Protein AF-A0A0C2GSU1-F1 (afdb_monomer_lite)

Radius of gyration: 20.57 Å; chains: 1; bounding box: 49×52×55 Å

Sequence (222 aa):
MSLNKLQNWASELDLSINPSKSLTLHLGDTDPADYEVNGVPIRKCTVAKDLGVVTKIRNELNAVTNGNRHIALTDKNYTPYLNWAILEIQRLASILNLNLWRKTEKDCVIGGCNVPSGTAVTAELSLIMSDEKYFENPEKFDPDRYERGGKDLEQRVIPFGLGKRACIGESLAKAEIYLVLGNMISRYDIMGDPESPVNMCTTTPDGMMRRANNYNIILKMR

pLDDT: mean 75.81, std 24.59, range [22.86, 97.56]

Structure (mmCIF, N/CA/C/O backbone):
data_AF-A0A0C2GSU1-F1
#
_entry.id   AF-A0A0C2GSU1-F1
#
loop_
_atom_site.group_PDB
_atom_site.id
_atom_site.type_symbol
_atom_site.label_atom_id
_atom_site.label_alt_id
_atom_site.label_comp_id
_atom_site.label_asym_id
_atom_site.label_entity_id
_atom_site.label_seq_id
_atom_site.pdbx_PDB_ins_code
_atom_site.Cartn_x
_atom_site.Cartn_y
_atom_site.Cartn_z
_atom_site.occupancy
_atom_site.B_iso_or_equiv
_atom_site.auth_seq_id
_atom_site.auth_comp_id
_atom_site.auth_asym_id
_atom_site.auth_atom_id
_atom_site.pdbx_PDB_model_num
ATOM 1 N N . MET A 1 1 ? -14.253 29.186 -26.202 1.00 42.12 1 MET A N 1
ATOM 2 C CA . MET A 1 1 ? -13.748 29.612 -24.875 1.00 42.12 1 MET A CA 1
ATOM 3 C C . MET A 1 1 ? -12.327 30.120 -25.086 1.00 42.12 1 MET A C 1
ATOM 5 O O . MET A 1 1 ? -11.580 29.418 -25.750 1.00 42.12 1 MET A O 1
ATOM 9 N N . SER A 1 2 ? -11.987 31.352 -24.692 1.00 31.20 2 SER A N 1
ATOM 10 C CA . SER A 1 2 ? -10.719 31.989 -25.102 1.00 31.20 2 SER A CA 1
ATOM 11 C C . SER A 1 2 ? -9.496 31.444 -24.352 1.00 31.20 2 SER A C 1
ATOM 13 O O . SER A 1 2 ? -9.5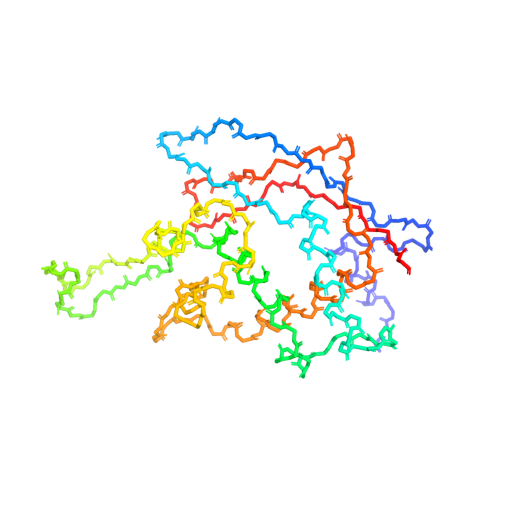89 31.114 -23.170 1.00 31.20 2 SER A O 1
ATOM 15 N N . LEU A 1 3 ? -8.346 31.403 -25.039 1.00 30.03 3 LEU A N 1
ATOM 16 C CA . LEU A 1 3 ? -7.045 30.942 -24.520 1.00 30.03 3 LEU A CA 1
ATOM 17 C C . LEU A 1 3 ? -6.667 31.582 -23.173 1.00 30.03 3 LEU A C 1
ATOM 19 O O . LEU A 1 3 ? -6.197 30.891 -22.272 1.00 30.03 3 LEU A O 1
ATOM 23 N N . ASN A 1 4 ? -6.983 32.865 -22.992 1.00 35.16 4 ASN A N 1
ATOM 24 C CA . ASN A 1 4 ? -6.682 33.619 -21.773 1.00 35.16 4 ASN A CA 1
ATOM 25 C C . ASN A 1 4 ? -7.366 33.039 -20.513 1.00 35.16 4 ASN A C 1
ATOM 27 O O . ASN A 1 4 ? -6.861 33.223 -19.412 1.00 35.16 4 ASN A O 1
ATOM 31 N N . LYS A 1 5 ? -8.488 32.305 -20.642 1.00 35.47 5 LYS A N 1
ATOM 32 C CA . LYS A 1 5 ? -9.114 31.608 -19.498 1.00 35.47 5 LYS A CA 1
ATOM 33 C C . LYS A 1 5 ? -8.400 30.312 -19.101 1.00 35.47 5 LYS A C 1
ATOM 35 O O . LYS A 1 5 ? -8.556 29.892 -17.962 1.00 35.47 5 LYS A O 1
ATOM 40 N N . LEU A 1 6 ? -7.635 29.691 -20.002 1.00 33.69 6 LEU A N 1
ATOM 41 C CA . LEU A 1 6 ? -6.808 28.520 -19.680 1.00 33.69 6 LEU A CA 1
ATOM 42 C C . LEU A 1 6 ? -5.465 28.941 -19.070 1.00 33.69 6 LEU A C 1
ATOM 44 O O . LEU A 1 6 ? -5.015 28.316 -18.117 1.00 33.69 6 LEU A O 1
ATOM 48 N N . GLN A 1 7 ? -4.867 30.034 -19.555 1.00 32.31 7 GLN A N 1
ATOM 49 C CA . GLN A 1 7 ? -3.618 30.566 -18.993 1.00 32.31 7 GLN A CA 1
ATOM 50 C C . GLN A 1 7 ? -3.771 31.001 -17.528 1.00 32.31 7 GLN A C 1
ATOM 52 O O . GLN A 1 7 ? -2.930 30.639 -16.714 1.00 32.31 7 GLN A O 1
ATOM 57 N N . ASN A 1 8 ? -4.873 31.668 -17.165 1.00 32.53 8 ASN A N 1
ATOM 58 C CA . ASN A 1 8 ? -5.128 32.055 -15.770 1.00 32.53 8 ASN A CA 1
ATOM 59 C C . ASN A 1 8 ? -5.376 30.860 -14.827 1.00 32.53 8 ASN A C 1
ATOM 61 O O . ASN A 1 8 ? -5.228 31.007 -13.620 1.00 32.53 8 ASN A O 1
ATOM 65 N N . TRP A 1 9 ? -5.754 29.688 -15.351 1.00 31.34 9 TRP A N 1
ATOM 66 C CA . TRP A 1 9 ? -5.904 28.463 -14.549 1.00 31.34 9 TRP A CA 1
ATOM 67 C C . TRP A 1 9 ? -4.561 27.737 -14.366 1.00 31.34 9 TRP A C 1
ATOM 69 O O . TRP A 1 9 ? -4.321 27.109 -13.341 1.00 31.34 9 TRP A O 1
ATOM 79 N N . ALA A 1 10 ? -3.657 27.871 -15.341 1.00 28.02 10 ALA A N 1
ATOM 80 C CA . ALA A 1 10 ? -2.301 27.328 -15.292 1.00 28.02 10 ALA A CA 1
ATOM 81 C C . ALA A 1 10 ? -1.312 28.180 -14.468 1.00 28.02 10 ALA A C 1
ATOM 83 O O . ALA A 1 10 ? -0.201 27.731 -14.220 1.00 28.02 10 ALA A O 1
ATOM 84 N N . SER A 1 11 ? -1.685 29.391 -14.038 1.00 31.34 11 SER A N 1
ATOM 85 C CA . SER A 1 11 ? -0.871 30.215 -13.128 1.00 31.34 11 SER A CA 1
ATOM 86 C C . SER A 1 11 ? -1.122 29.947 -11.638 1.00 31.34 11 SER A C 1
ATOM 88 O O . SER A 1 11 ? -0.339 30.399 -10.812 1.00 31.34 11 SER A O 1
ATOM 90 N N . GLU A 1 12 ? -2.193 29.228 -11.281 1.00 29.47 12 GLU A N 1
ATOM 91 C CA . GLU A 1 12 ? -2.481 28.810 -9.892 1.00 29.47 12 GLU A CA 1
ATOM 92 C C . GLU A 1 12 ? -1.948 27.398 -9.568 1.00 29.47 12 GLU A C 1
ATOM 94 O O . GLU A 1 12 ? -1.919 26.987 -8.409 1.00 29.47 12 GLU A O 1
ATOM 99 N N . LEU A 1 13 ? -1.483 26.664 -10.584 1.00 30.78 13 LEU A N 1
ATOM 100 C CA . LEU A 1 13 ? -0.775 25.388 -10.473 1.00 30.78 13 LEU A CA 1
ATOM 101 C C . LEU A 1 13 ? 0.577 25.541 -11.167 1.00 30.78 13 LEU A C 1
ATOM 103 O O . LEU A 1 13 ? 0.626 25.576 -12.392 1.00 30.78 13 LEU A O 1
ATOM 107 N N . ASP A 1 14 ? 1.651 25.639 -10.382 1.00 25.05 14 ASP A N 1
ATOM 108 C CA . ASP A 1 14 ? 2.999 26.045 -10.812 1.00 25.05 14 ASP A CA 1
ATOM 109 C C . ASP A 1 14 ? 3.689 24.995 -11.720 1.00 25.05 14 ASP A C 1
ATOM 111 O O . ASP A 1 14 ? 4.592 24.256 -11.328 1.00 25.05 14 ASP A O 1
ATOM 115 N N . LEU A 1 15 ? 3.192 24.874 -12.955 1.00 25.02 15 LEU A N 1
ATOM 116 C CA . LEU A 1 15 ? 3.552 23.862 -13.949 1.00 25.02 15 LEU A CA 1
ATOM 117 C C . LEU A 1 15 ? 4.036 24.525 -15.242 1.00 25.02 15 LEU A C 1
ATOM 119 O O . LEU A 1 15 ? 3.353 24.538 -16.270 1.00 25.02 15 LEU A O 1
ATOM 123 N N . SER A 1 16 ? 5.267 25.042 -15.216 1.00 23.16 16 SER A N 1
ATOM 124 C CA . SER A 1 16 ? 5.947 25.457 -16.447 1.00 23.16 16 SER A CA 1
ATOM 125 C C . SER A 1 16 ? 6.392 24.230 -17.262 1.00 23.16 16 SER A C 1
ATOM 127 O O . SER A 1 16 ? 7.361 23.542 -16.944 1.00 23.16 16 SER A O 1
ATOM 129 N N . ILE A 1 17 ? 5.664 23.931 -18.341 1.00 25.81 17 ILE A N 1
ATOM 130 C CA . ILE A 1 17 ? 6.016 22.849 -19.271 1.00 25.81 17 ILE A CA 1
ATOM 131 C C . ILE A 1 17 ? 7.077 23.371 -20.248 1.00 25.81 17 ILE A C 1
ATOM 133 O O . ILE A 1 17 ? 6.774 24.180 -21.125 1.00 25.81 17 ILE A O 1
ATOM 137 N N . ASN A 1 18 ? 8.320 22.897 -20.120 1.00 25.02 18 ASN A N 1
ATOM 138 C CA . ASN A 1 18 ? 9.420 23.228 -21.032 1.00 25.02 18 ASN A CA 1
ATOM 139 C C . ASN A 1 18 ? 9.868 21.963 -21.806 1.00 25.02 18 ASN A C 1
ATOM 141 O O . ASN A 1 18 ? 10.195 20.973 -21.149 1.00 25.02 18 ASN A O 1
ATOM 145 N N . PRO A 1 19 ? 9.897 21.932 -23.159 1.00 27.38 19 PRO A N 1
ATOM 146 C CA . PRO A 1 19 ? 9.936 20.673 -23.928 1.00 27.38 19 PRO A CA 1
ATOM 147 C C . PRO A 1 19 ? 11.257 19.878 -23.925 1.00 27.38 19 PRO A C 1
ATOM 149 O O . PRO A 1 19 ? 11.403 18.955 -24.724 1.00 27.38 19 PRO A O 1
ATOM 152 N N . SER A 1 20 ? 12.243 20.244 -23.103 1.00 24.69 20 SER A N 1
ATOM 153 C CA . SER A 1 20 ? 13.626 19.750 -23.209 1.00 24.69 20 SER A CA 1
ATOM 154 C C . SER A 1 20 ? 14.302 19.421 -21.872 1.00 24.69 20 SER A C 1
ATOM 156 O O . SER A 1 20 ? 15.528 19.322 -21.812 1.00 24.69 20 SER A O 1
ATOM 158 N N . LYS A 1 21 ? 13.534 19.236 -20.789 1.00 24.36 21 LYS A N 1
ATOM 159 C CA . LYS A 1 21 ? 14.076 18.869 -19.470 1.00 24.36 21 LYS A CA 1
ATOM 160 C C . LYS A 1 21 ? 13.432 17.595 -18.932 1.00 24.36 21 LYS A C 1
ATOM 162 O O . LYS A 1 21 ? 12.215 17.437 -18.983 1.00 24.36 21 LYS A O 1
ATOM 167 N N . SER A 1 22 ? 14.265 16.693 -18.414 1.00 22.91 22 SER A N 1
ATOM 168 C CA . SER A 1 22 ? 13.826 15.537 -17.633 1.00 22.91 22 SER A CA 1
ATOM 169 C C . SER A 1 22 ? 12.964 15.996 -16.460 1.00 22.91 22 SER A C 1
ATOM 171 O O . SER A 1 22 ? 13.290 16.997 -15.819 1.00 22.91 22 SER A O 1
ATOM 173 N N . LEU A 1 23 ? 11.900 15.251 -16.147 1.00 24.58 23 LEU A N 1
ATOM 174 C CA . LEU A 1 23 ? 11.136 15.463 -14.918 1.00 24.58 23 LEU A CA 1
ATOM 175 C C . LEU A 1 23 ? 11.958 14.931 -13.734 1.00 24.58 23 LEU A C 1
ATOM 177 O O . LEU A 1 23 ? 11.787 13.801 -13.278 1.00 24.58 23 LEU A O 1
ATOM 181 N N . THR A 1 24 ? 12.924 15.744 -13.322 1.00 22.86 24 THR A N 1
ATOM 182 C CA . THR A 1 24 ? 13.799 15.528 -12.172 1.00 22.86 24 THR A CA 1
ATOM 183 C C . THR A 1 24 ? 13.029 15.764 -10.884 1.00 22.86 24 THR A C 1
ATOM 185 O O . THR A 1 24 ? 12.356 16.785 -10.763 1.00 22.86 24 THR A O 1
ATOM 188 N N . LEU A 1 25 ? 13.175 14.877 -9.900 1.00 30.33 25 LEU A N 1
ATOM 189 C CA . LEU A 1 25 ? 12.693 15.137 -8.548 1.00 30.33 25 LEU A CA 1
ATOM 190 C C . LEU A 1 25 ? 13.492 14.447 -7.407 1.00 30.33 25 LEU A C 1
ATOM 192 O O . LEU A 1 25 ? 13.427 15.042 -6.353 1.00 30.33 25 LEU A O 1
ATOM 196 N N . HIS A 1 26 ? 14.272 13.343 -7.598 1.00 25.42 26 HIS A N 1
ATOM 197 C CA . HIS A 1 26 ? 15.382 12.751 -6.752 1.00 25.42 26 HIS A CA 1
ATOM 198 C C . HIS A 1 26 ? 15.273 11.468 -5.740 1.00 25.42 26 HIS A C 1
ATOM 200 O O . HIS A 1 26 ? 15.430 11.636 -4.538 1.00 25.42 26 HIS A O 1
ATOM 206 N N . LEU A 1 27 ? 15.108 10.165 -6.122 1.00 27.19 27 LEU A N 1
ATOM 207 C CA . LEU A 1 27 ? 14.799 8.932 -5.241 1.00 27.19 27 LEU A CA 1
ATOM 208 C C . LEU A 1 27 ? 15.970 7.971 -4.711 1.00 27.19 27 LEU A C 1
ATOM 210 O O . LEU A 1 27 ? 16.257 6.978 -5.375 1.00 27.19 27 LEU A O 1
ATOM 214 N N . GLY A 1 28 ? 16.654 8.136 -3.558 1.00 24.50 28 GLY A N 1
ATOM 215 C CA . GLY A 1 28 ? 17.655 7.129 -3.044 1.00 24.50 28 GLY A CA 1
ATOM 216 C C . GLY A 1 28 ? 17.234 6.185 -1.871 1.00 24.50 28 GLY A C 1
ATOM 217 O O . GLY A 1 28 ? 16.050 5.974 -1.649 1.00 24.50 28 GLY A O 1
ATOM 218 N N . ASP A 1 29 ? 18.174 5.625 -1.081 1.00 25.36 29 ASP A N 1
ATOM 219 C CA . ASP A 1 29 ? 17.941 4.517 -0.103 1.00 25.36 29 ASP A CA 1
ATOM 220 C C . ASP A 1 29 ? 18.395 4.771 1.352 1.00 25.36 29 ASP A C 1
ATOM 222 O O . ASP A 1 29 ? 19.233 5.637 1.589 1.00 25.36 29 ASP A O 1
ATOM 226 N N . THR A 1 30 ? 17.953 3.934 2.311 1.00 32.94 30 THR A N 1
ATOM 227 C CA . THR A 1 30 ? 18.445 3.930 3.712 1.00 32.94 30 THR A CA 1
ATOM 228 C C . THR A 1 30 ? 18.611 2.535 4.346 1.00 32.94 30 THR A C 1
ATOM 230 O O . THR A 1 30 ? 17.809 1.634 4.103 1.00 32.94 30 THR A O 1
ATOM 233 N N . ASP A 1 31 ? 19.632 2.411 5.204 1.00 28.16 31 ASP A N 1
ATOM 234 C CA . ASP A 1 31 ? 20.095 1.211 5.934 1.00 28.16 31 ASP A CA 1
ATOM 235 C C . ASP A 1 31 ? 19.109 0.690 7.026 1.00 28.16 31 ASP A C 1
ATOM 237 O O . ASP A 1 31 ? 18.184 1.411 7.428 1.00 28.16 31 ASP A O 1
ATOM 241 N N . PRO A 1 32 ? 19.286 -0.540 7.569 1.00 33.94 32 PRO A N 1
ATOM 242 C CA . PRO A 1 32 ? 18.341 -1.161 8.504 1.00 33.94 32 PRO A CA 1
ATOM 243 C C . PRO A 1 32 ? 18.218 -0.538 9.897 1.00 33.94 32 PRO A C 1
ATOM 245 O O . PRO A 1 32 ? 17.194 -0.786 10.521 1.00 33.94 32 PRO A O 1
ATOM 248 N N . ALA A 1 33 ? 19.178 0.268 10.367 1.00 31.14 33 ALA A N 1
ATOM 249 C CA . ALA A 1 33 ? 19.265 0.694 11.772 1.00 31.14 33 ALA A CA 1
ATOM 250 C C . ALA A 1 33 ? 17.974 1.326 12.344 1.00 31.14 33 ALA A C 1
ATOM 252 O O . ALA A 1 33 ? 17.207 1.985 11.626 1.00 31.14 33 ALA A O 1
ATOM 253 N N . ASP A 1 34 ? 17.761 1.078 13.638 1.00 33.53 34 ASP A N 1
ATOM 254 C CA . ASP A 1 34 ? 16.518 1.312 14.374 1.00 33.53 34 ASP A CA 1
ATOM 255 C C . ASP A 1 34 ? 16.148 2.793 14.505 1.00 33.53 34 ASP A C 1
ATOM 257 O O . ASP A 1 34 ? 17.004 3.669 14.643 1.00 33.53 34 ASP A O 1
ATOM 261 N N . TYR A 1 35 ? 14.845 3.074 14.490 1.00 43.59 35 TYR A N 1
ATOM 262 C CA . TYR A 1 35 ? 14.308 4.421 14.656 1.00 43.59 35 TYR A CA 1
ATOM 263 C C . TYR A 1 35 ? 12.960 4.377 15.385 1.00 43.59 35 TYR A C 1
ATOM 265 O O . TYR A 1 35 ? 11.876 4.262 14.810 1.00 43.59 35 TYR A O 1
ATOM 273 N N . GLU A 1 36 ? 13.055 4.475 16.704 1.00 37.03 36 GLU A N 1
ATOM 274 C CA . GLU A 1 36 ? 11.916 4.719 17.576 1.00 37.03 36 GLU A CA 1
ATOM 275 C C . GLU A 1 36 ? 11.655 6.226 17.666 1.00 37.03 36 GLU A C 1
ATOM 277 O O . GLU A 1 36 ? 12.580 7.022 17.844 1.00 37.03 36 GLU A O 1
ATOM 282 N N . VAL A 1 37 ? 10.386 6.628 17.624 1.00 37.78 37 VAL A N 1
ATOM 283 C CA . VAL A 1 37 ? 9.960 7.931 18.155 1.00 37.78 37 VAL A CA 1
ATOM 284 C C . VAL A 1 37 ? 9.033 7.643 19.322 1.00 37.78 37 VAL A C 1
ATOM 286 O O . VAL A 1 37 ? 8.056 6.916 19.177 1.00 37.78 37 VAL A O 1
ATOM 289 N N . ASN A 1 38 ? 9.369 8.176 20.499 1.00 31.81 38 ASN A N 1
ATOM 290 C CA . ASN A 1 38 ? 8.613 7.980 21.742 1.00 31.81 38 ASN A CA 1
ATOM 291 C C . ASN A 1 38 ? 8.373 6.496 22.120 1.00 31.81 38 ASN A C 1
ATOM 293 O O . ASN A 1 38 ? 7.354 6.173 22.726 1.00 31.81 38 ASN A O 1
ATOM 297 N N . GLY A 1 39 ? 9.295 5.591 21.760 1.00 30.84 39 GLY A N 1
ATOM 298 C CA . GLY A 1 39 ? 9.161 4.145 21.996 1.00 30.84 39 GLY A CA 1
ATOM 299 C C . GLY A 1 39 ? 8.172 3.432 21.063 1.00 30.84 39 GLY A C 1
ATOM 300 O O . GLY A 1 39 ? 7.832 2.274 21.296 1.00 30.84 39 GLY A O 1
ATOM 301 N N . VAL A 1 40 ? 7.692 4.105 20.011 1.00 36.56 40 VAL A N 1
ATOM 302 C CA . VAL A 1 40 ? 6.913 3.485 18.935 1.00 36.56 40 VAL A CA 1
ATOM 303 C C . VAL A 1 40 ? 7.864 3.152 17.779 1.00 36.56 40 VAL A C 1
ATOM 305 O O . VAL A 1 40 ? 8.488 4.074 17.240 1.00 36.56 40 VAL A O 1
ATOM 308 N N . PRO A 1 41 ? 7.976 1.876 17.357 1.00 38.91 41 PRO A N 1
ATOM 309 C CA . PRO A 1 41 ? 8.731 1.521 16.164 1.00 38.91 41 PRO A CA 1
ATOM 310 C C . PRO A 1 41 ? 8.011 2.089 14.939 1.00 38.91 41 PRO A C 1
ATOM 312 O O . PRO A 1 41 ? 6.878 1.711 14.612 1.00 38.91 41 PRO A O 1
ATOM 315 N N . ILE A 1 42 ? 8.653 3.038 14.262 1.00 41.09 42 ILE A N 1
ATOM 316 C CA . ILE A 1 42 ? 8.138 3.551 12.999 1.00 41.09 42 ILE A CA 1
ATOM 317 C C . ILE A 1 42 ? 8.491 2.527 11.916 1.00 41.09 42 ILE A C 1
ATOM 319 O O . ILE A 1 42 ? 9.613 2.041 11.848 1.00 41.09 42 ILE A O 1
ATOM 323 N N . ARG A 1 43 ? 7.536 2.202 11.041 1.00 46.59 43 ARG A N 1
ATOM 324 C CA . ARG A 1 43 ? 7.740 1.169 10.013 1.00 46.59 43 ARG A CA 1
ATOM 325 C C . ARG A 1 43 ? 8.343 1.748 8.746 1.00 46.59 43 ARG A C 1
ATOM 327 O O . ARG A 1 43 ? 7.797 2.718 8.207 1.00 46.59 43 ARG A O 1
ATOM 334 N N . LYS A 1 44 ? 9.391 1.104 8.225 1.00 43.31 44 LYS A N 1
ATOM 335 C CA . LYS A 1 44 ? 9.942 1.418 6.899 1.00 43.31 44 LYS A CA 1
ATOM 336 C C . LYS A 1 44 ? 8.964 0.902 5.845 1.00 43.31 44 LYS A C 1
ATOM 338 O O . LYS A 1 44 ? 8.517 -0.240 5.895 1.00 43.31 44 LYS A O 1
ATOM 343 N N . CYS A 1 45 ? 8.617 1.750 4.886 1.00 40.31 45 CYS A N 1
ATOM 344 C CA . CYS A 1 45 ? 7.956 1.325 3.659 1.00 40.31 45 CYS A CA 1
ATOM 345 C C . CYS A 1 45 ? 9.031 1.328 2.571 1.00 40.31 45 CYS A C 1
ATOM 347 O O . CYS A 1 45 ? 9.556 2.392 2.278 1.00 40.31 45 CYS A O 1
ATOM 349 N N . THR A 1 46 ? 9.391 0.182 1.987 1.00 45.03 46 THR A N 1
ATOM 350 C CA . THR A 1 46 ? 10.493 0.102 1.003 1.00 45.03 46 THR A CA 1
ATOM 351 C C . THR A 1 46 ? 9.980 -0.455 -0.318 1.00 45.03 46 THR A C 1
ATOM 353 O O . THR A 1 46 ? 10.055 -1.648 -0.573 1.00 45.03 46 THR A O 1
ATOM 356 N N . VAL A 1 47 ? 9.425 0.420 -1.158 1.00 41.91 47 VAL A N 1
ATOM 357 C CA . VAL A 1 47 ? 8.734 0.025 -2.402 1.00 41.91 47 VAL A CA 1
ATOM 358 C C . VAL A 1 47 ? 9.613 0.158 -3.649 1.00 41.91 47 VAL A C 1
ATOM 360 O O . VAL A 1 47 ? 9.450 -0.595 -4.604 1.00 41.91 47 VAL A O 1
ATOM 363 N N . ALA A 1 48 ? 10.523 1.136 -3.677 1.00 44.72 48 ALA A N 1
ATOM 364 C CA . ALA A 1 48 ? 11.048 1.662 -4.939 1.00 44.72 48 ALA A CA 1
ATOM 365 C C . ALA A 1 48 ? 12.356 1.027 -5.453 1.00 44.72 48 ALA A C 1
ATOM 367 O O . ALA A 1 48 ? 12.674 1.211 -6.625 1.00 44.72 48 ALA A O 1
ATOM 368 N N . LYS A 1 49 ? 13.116 0.299 -4.619 1.00 54.25 49 LYS A N 1
ATOM 369 C CA . LYS A 1 49 ? 14.484 -0.149 -4.964 1.00 54.25 49 LYS A CA 1
ATOM 370 C C . LYS A 1 49 ? 14.644 -1.651 -5.228 1.00 54.25 49 LYS A C 1
ATOM 372 O O . LYS A 1 49 ? 15.721 -2.086 -5.635 1.00 54.25 49 LYS A O 1
ATOM 377 N N . ASP A 1 50 ? 13.599 -2.461 -5.052 1.00 66.81 50 ASP A N 1
ATOM 378 C CA . ASP A 1 50 ? 13.681 -3.890 -5.376 1.00 66.81 50 ASP A CA 1
ATOM 379 C C . ASP A 1 50 ? 13.611 -4.115 -6.899 1.00 66.81 50 ASP A C 1
ATOM 381 O O . ASP A 1 50 ? 12.546 -4.247 -7.511 1.00 66.81 50 ASP A O 1
ATOM 385 N N . LEU A 1 51 ? 14.795 -4.165 -7.515 1.00 72.62 51 LEU A N 1
ATOM 386 C CA . LEU A 1 51 ? 14.990 -4.477 -8.932 1.00 72.62 51 LEU A CA 1
ATOM 387 C C . LEU A 1 51 ? 14.393 -5.839 -9.323 1.00 72.62 51 LEU A C 1
ATOM 389 O O . LEU A 1 51 ? 13.990 -6.009 -10.475 1.00 72.62 51 LEU A O 1
ATOM 393 N N . GLY A 1 52 ? 14.308 -6.796 -8.394 1.00 82.56 52 GLY A N 1
ATOM 394 C CA . GLY A 1 52 ? 13.677 -8.096 -8.606 1.00 82.56 52 GLY A CA 1
ATOM 395 C C . GLY A 1 52 ? 12.165 -7.964 -8.769 1.00 82.56 52 GLY A C 1
ATOM 396 O O . GLY A 1 52 ? 11.618 -8.434 -9.769 1.00 82.56 52 GLY A O 1
ATOM 397 N N . VAL A 1 53 ? 11.500 -7.251 -7.853 1.00 86.56 53 VAL A N 1
ATOM 398 C CA . VAL A 1 53 ? 10.057 -6.954 -7.941 1.00 86.56 53 VAL A CA 1
ATOM 399 C C . VAL A 1 53 ? 9.741 -6.168 -9.215 1.00 86.56 53 VAL A C 1
ATOM 401 O O . VAL A 1 53 ? 8.859 -6.565 -9.977 1.00 86.56 53 VAL A O 1
ATOM 404 N N . VAL A 1 54 ? 10.489 -5.097 -9.506 1.00 87.31 54 VAL A N 1
ATOM 405 C CA . VAL A 1 54 ? 10.285 -4.285 -10.721 1.00 87.31 54 VAL A CA 1
ATOM 406 C C . VAL A 1 54 ? 10.465 -5.125 -11.991 1.00 87.31 54 VAL A C 1
ATOM 408 O O . VAL A 1 54 ? 9.681 -4.994 -12.932 1.00 87.31 54 VAL A O 1
ATOM 411 N N . THR A 1 55 ? 11.446 -6.032 -12.022 1.00 90.25 55 THR A N 1
ATOM 412 C CA . THR A 1 55 ? 11.664 -6.938 -13.163 1.00 90.25 55 THR A CA 1
ATOM 413 C C . THR A 1 55 ? 10.527 -7.949 -13.319 1.00 90.25 55 THR A C 1
ATOM 415 O O . THR A 1 55 ? 10.034 -8.131 -14.432 1.00 90.25 55 THR A O 1
ATOM 418 N N . LYS A 1 56 ? 10.048 -8.559 -12.224 1.00 93.00 56 LYS A N 1
ATOM 419 C CA . LYS A 1 56 ? 8.880 -9.458 -12.237 1.00 93.00 56 LYS A CA 1
ATOM 420 C C . LYS A 1 56 ? 7.630 -8.750 -12.779 1.00 93.00 56 LYS A C 1
ATOM 422 O O . LYS A 1 56 ? 7.016 -9.257 -13.716 1.00 93.00 56 LYS A O 1
ATOM 427 N N . ILE A 1 57 ? 7.313 -7.549 -12.274 1.00 93.56 57 ILE A N 1
ATOM 428 C CA . ILE A 1 57 ? 6.188 -6.727 -12.762 1.00 93.56 57 ILE A CA 1
ATOM 429 C C . ILE A 1 57 ? 6.342 -6.426 -14.261 1.00 93.56 57 ILE A C 1
ATOM 431 O O . ILE A 1 57 ? 5.389 -6.562 -15.021 1.00 93.56 57 ILE A O 1
ATOM 435 N N . ARG A 1 58 ? 7.537 -6.040 -14.723 1.00 92.94 58 ARG A N 1
ATOM 436 C CA . ARG A 1 58 ? 7.775 -5.736 -16.145 1.00 9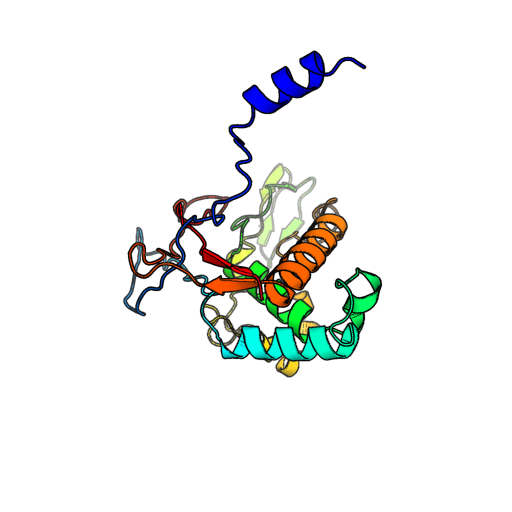2.94 58 ARG A CA 1
ATOM 437 C C . ARG A 1 58 ? 7.604 -6.947 -17.051 1.00 92.94 58 ARG A C 1
ATOM 439 O O . ARG A 1 58 ? 7.023 -6.807 -18.122 1.00 92.94 58 ARG A O 1
ATOM 446 N N . ASN A 1 59 ? 8.076 -8.118 -16.633 1.00 95.12 59 ASN A N 1
ATOM 447 C CA . ASN A 1 59 ? 7.905 -9.355 -17.395 1.00 95.12 59 ASN A CA 1
ATOM 448 C C . ASN A 1 59 ? 6.419 -9.719 -17.530 1.00 95.12 59 ASN A C 1
ATOM 450 O O . ASN A 1 59 ? 5.966 -10.036 -18.628 1.00 95.12 59 ASN A O 1
ATOM 454 N N . GLU A 1 60 ? 5.654 -9.591 -16.443 1.00 96.31 60 GLU A N 1
ATOM 455 C CA . GLU A 1 60 ? 4.199 -9.773 -16.436 1.00 96.31 60 GLU A CA 1
ATOM 456 C C . GLU A 1 60 ? 3.486 -8.770 -17.366 1.00 96.31 60 GLU A C 1
ATOM 458 O O . GLU A 1 60 ? 2.721 -9.164 -18.248 1.00 96.31 60 GLU A O 1
ATOM 463 N N . LEU A 1 61 ? 3.791 -7.474 -17.245 1.00 95.31 61 LEU A N 1
ATOM 464 C CA . LEU A 1 61 ? 3.198 -6.426 -18.083 1.00 95.31 61 LEU A CA 1
ATOM 465 C C . LEU A 1 61 ? 3.529 -6.605 -19.571 1.00 95.31 61 LEU A C 1
ATOM 467 O O . LEU A 1 61 ? 2.649 -6.447 -20.419 1.00 95.31 61 LEU A O 1
ATOM 471 N N . ASN A 1 62 ? 4.771 -6.965 -19.904 1.00 95.06 62 ASN A N 1
ATOM 472 C CA . ASN A 1 62 ? 5.186 -7.240 -21.279 1.00 95.06 62 ASN A CA 1
ATOM 473 C C . ASN A 1 62 ? 4.454 -8.455 -21.867 1.00 95.06 62 ASN A C 1
ATOM 475 O O . ASN A 1 62 ? 4.077 -8.414 -23.036 1.00 95.06 62 ASN A O 1
ATOM 479 N N . ALA A 1 63 ? 4.205 -9.500 -21.069 1.00 95.56 63 ALA A N 1
ATOM 480 C CA . ALA A 1 63 ? 3.469 -10.688 -21.505 1.00 95.56 63 ALA A CA 1
ATOM 481 C C . ALA A 1 63 ? 1.987 -10.401 -21.818 1.00 95.56 63 ALA A C 1
ATOM 483 O O . ALA A 1 63 ? 1.440 -10.987 -22.746 1.00 95.56 63 ALA A O 1
ATOM 484 N N . VAL A 1 64 ? 1.339 -9.486 -21.084 1.00 96.19 64 VAL A N 1
ATOM 485 C CA . VAL A 1 64 ? -0.089 -9.142 -21.278 1.00 96.19 64 VAL A CA 1
ATOM 486 C C . VAL A 1 64 ? -0.307 -8.048 -22.339 1.00 96.19 64 VAL A C 1
ATOM 488 O O . VAL A 1 64 ? -1.355 -7.986 -22.992 1.00 96.19 64 VAL A O 1
ATOM 491 N N . THR A 1 65 ? 0.677 -7.169 -22.540 1.00 93.88 65 THR A N 1
ATOM 492 C CA . THR A 1 65 ? 0.610 -6.066 -23.523 1.00 93.88 65 THR A CA 1
ATOM 493 C C . THR A 1 65 ? 1.300 -6.373 -24.854 1.00 93.88 65 THR A C 1
ATOM 495 O O . THR A 1 65 ? 1.212 -5.573 -25.788 1.00 93.88 65 THR A O 1
ATOM 498 N N . ASN A 1 66 ? 2.020 -7.494 -24.946 1.00 89.50 66 ASN A N 1
ATOM 499 C CA . ASN A 1 66 ? 2.979 -7.807 -26.011 1.00 89.50 66 ASN A CA 1
ATOM 500 C C . ASN A 1 66 ? 4.023 -6.686 -26.234 1.00 89.50 66 ASN A C 1
ATOM 502 O O . ASN A 1 66 ? 4.536 -6.536 -27.340 1.00 89.50 66 ASN A O 1
ATOM 506 N N . GLY A 1 67 ? 4.279 -5.845 -25.221 1.00 85.12 67 GLY A N 1
ATOM 507 C CA . GLY A 1 67 ? 5.157 -4.668 -25.294 1.00 85.12 67 GLY A CA 1
ATOM 508 C C . GLY A 1 67 ? 4.641 -3.498 -26.149 1.00 85.12 67 GLY A C 1
ATOM 509 O O . GLY A 1 67 ? 5.283 -2.453 -26.193 1.00 85.12 67 GLY A O 1
ATOM 510 N N . ASN A 1 68 ? 3.485 -3.637 -26.807 1.00 88.25 68 ASN A N 1
ATOM 511 C CA . ASN A 1 68 ? 3.038 -2.732 -27.877 1.00 88.25 68 ASN A CA 1
ATOM 512 C C . ASN A 1 68 ? 1.890 -1.788 -27.476 1.00 88.25 68 ASN A C 1
ATOM 514 O O . ASN A 1 68 ? 1.405 -1.018 -28.306 1.00 88.25 68 ASN A O 1
ATOM 518 N N . ARG A 1 69 ? 1.415 -1.846 -26.226 1.00 93.56 69 ARG A N 1
ATOM 519 C CA . ARG A 1 69 ? 0.308 -1.014 -25.725 1.00 93.56 69 ARG A CA 1
ATOM 520 C C . ARG A 1 69 ? 0.435 -0.714 -24.234 1.00 93.56 69 ARG A C 1
ATOM 522 O O . ARG A 1 69 ? 1.152 -1.390 -23.507 1.00 93.56 69 ARG A O 1
ATOM 529 N N . HIS A 1 70 ? -0.330 0.270 -23.777 1.00 93.06 70 HIS A N 1
ATOM 530 C CA . HIS A 1 70 ? -0.519 0.559 -22.357 1.00 93.06 70 HIS A CA 1
ATOM 531 C C . HIS A 1 70 ? -1.375 -0.509 -21.659 1.00 93.06 70 HIS A C 1
ATOM 533 O O . HIS A 1 70 ? -2.209 -1.167 -22.296 1.00 93.06 70 HIS A O 1
ATOM 539 N N . ILE A 1 71 ? -1.167 -0.663 -20.348 1.00 95.62 71 ILE A N 1
ATOM 540 C CA . ILE A 1 71 ? -1.981 -1.548 -19.508 1.00 95.62 71 ILE A CA 1
ATOM 541 C C . ILE A 1 71 ? -3.341 -0.887 -19.242 1.00 95.62 71 ILE A C 1
ATOM 543 O O . ILE A 1 71 ? -3.419 0.318 -18.979 1.00 95.62 71 ILE A O 1
ATOM 547 N N . ALA A 1 72 ? -4.406 -1.678 -19.332 1.00 95.88 72 ALA A N 1
ATOM 548 C CA . ALA A 1 72 ? -5.798 -1.281 -19.157 1.00 95.88 72 ALA A CA 1
ATOM 549 C C . ALA A 1 72 ? -6.443 -2.051 -17.992 1.00 95.88 72 ALA A C 1
ATOM 551 O O . ALA A 1 72 ? -5.962 -3.100 -17.575 1.00 95.88 72 ALA A O 1
ATOM 552 N N . LEU A 1 73 ? -7.577 -1.573 -17.469 1.00 96.56 73 LEU A N 1
ATOM 553 C CA . LEU A 1 73 ? -8.250 -2.221 -16.326 1.00 96.56 73 LEU A CA 1
ATOM 554 C C . LEU A 1 73 ? -8.722 -3.655 -16.618 1.00 96.56 73 LEU A C 1
ATOM 556 O O . LEU A 1 73 ? -8.843 -4.456 -15.694 1.00 96.56 73 LEU A O 1
ATOM 560 N N . THR A 1 74 ? -8.956 -3.988 -17.888 1.00 96.88 74 THR A N 1
ATOM 561 C CA . THR A 1 74 ? -9.282 -5.347 -18.352 1.00 96.88 74 THR A CA 1
ATOM 562 C C . THR A 1 74 ? -8.142 -6.339 -18.140 1.00 96.88 74 THR A C 1
ATOM 564 O O . THR A 1 74 ? -8.390 -7.532 -17.997 1.00 96.88 74 THR A O 1
ATOM 567 N N . ASP A 1 75 ? -6.901 -5.853 -18.085 1.00 97.12 75 ASP A N 1
ATOM 568 C CA . ASP A 1 75 ? -5.706 -6.682 -17.938 1.00 97.12 75 ASP A CA 1
ATOM 569 C C . ASP A 1 75 ? -5.486 -7.146 -16.492 1.00 97.12 75 ASP A C 1
ATOM 571 O O . ASP A 1 75 ? -4.730 -8.083 -16.247 1.00 97.12 75 ASP A O 1
ATOM 575 N N . LYS A 1 76 ? -6.186 -6.533 -15.529 1.00 95.50 76 LYS A N 1
ATOM 576 C CA . LYS A 1 76 ? -5.974 -6.715 -14.088 1.00 95.50 76 LYS A CA 1
ATOM 577 C C . LYS A 1 76 ? -5.999 -8.171 -13.628 1.00 95.50 76 LYS A C 1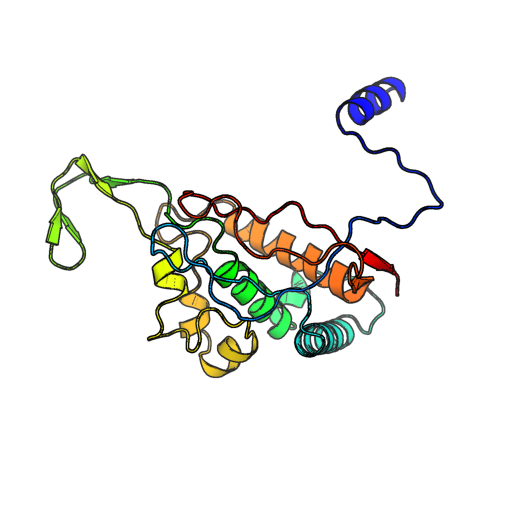
ATOM 579 O O . LYS A 1 76 ? -5.222 -8.534 -12.750 1.00 95.50 76 LYS A O 1
ATOM 584 N N . ASN A 1 77 ? -6.855 -9.009 -14.210 1.00 95.31 77 ASN A N 1
ATOM 585 C CA . ASN A 1 77 ? -6.949 -10.428 -13.847 1.00 95.31 77 ASN A CA 1
ATOM 586 C C . ASN A 1 77 ? -5.771 -11.271 -14.370 1.00 95.31 77 ASN A C 1
ATOM 588 O O . ASN A 1 77 ? -5.551 -12.372 -13.875 1.00 95.31 77 ASN A O 1
ATOM 592 N N . TYR A 1 78 ? -5.019 -10.755 -15.344 1.00 96.81 78 TYR A N 1
ATOM 593 C CA . TYR A 1 78 ? -3.852 -11.395 -15.956 1.00 96.81 78 TYR A CA 1
ATOM 594 C C . TYR A 1 78 ? -2.523 -10.857 -15.406 1.00 96.81 78 TYR A C 1
ATOM 596 O O . TYR A 1 78 ? -1.467 -11.337 -15.805 1.00 96.81 78 TYR A O 1
ATOM 604 N N . THR A 1 79 ? -2.570 -9.888 -14.483 1.00 97.00 79 THR A N 1
ATOM 605 C CA . THR A 1 79 ? -1.392 -9.308 -13.820 1.00 97.00 79 THR A CA 1
ATOM 606 C C . THR A 1 79 ? -1.432 -9.511 -12.289 1.00 97.00 79 THR A C 1
ATOM 608 O O . THR A 1 79 ? -1.542 -8.528 -11.540 1.00 97.00 79 THR A O 1
ATOM 611 N N . PRO A 1 80 ? -1.477 -10.760 -11.777 1.00 96.62 80 PRO A N 1
ATOM 612 C CA . PRO A 1 80 ? -1.546 -11.030 -10.338 1.00 96.62 80 PRO A CA 1
ATOM 613 C C . PRO A 1 80 ? -0.388 -10.400 -9.554 1.00 96.62 80 PRO A C 1
ATOM 615 O O . PRO A 1 80 ? -0.628 -9.849 -8.480 1.00 96.62 80 PRO A O 1
ATOM 618 N N . TYR A 1 81 ? 0.830 -10.391 -10.096 1.00 96.81 81 TYR A N 1
ATOM 619 C CA . TYR A 1 81 ? 2.009 -9.889 -9.402 1.00 96.81 81 TYR A CA 1
ATOM 620 C C . TYR A 1 81 ? 1.971 -8.370 -9.201 1.00 96.81 81 TYR A C 1
ATOM 622 O O . TYR A 1 81 ? 2.240 -7.889 -8.100 1.00 96.81 81 TYR A O 1
ATOM 630 N N . LEU A 1 82 ? 1.539 -7.601 -10.208 1.00 95.56 82 LEU A N 1
ATOM 631 C CA . LEU A 1 82 ? 1.271 -6.169 -10.045 1.00 95.56 82 LEU A CA 1
ATOM 632 C C . LEU A 1 82 ? 0.177 -5.913 -8.994 1.00 95.56 82 LEU A C 1
ATOM 634 O O . LEU A 1 82 ? 0.306 -4.984 -8.198 1.00 95.56 82 LEU A O 1
ATOM 638 N N . ASN A 1 83 ? -0.882 -6.730 -8.942 1.00 96.88 83 ASN A N 1
ATOM 639 C CA . ASN A 1 83 ? -1.912 -6.583 -7.905 1.00 96.88 83 ASN A CA 1
ATOM 640 C C . ASN A 1 83 ? -1.349 -6.828 -6.498 1.00 96.88 83 ASN A C 1
ATOM 642 O O . ASN A 1 83 ? -1.648 -6.059 -5.585 1.00 96.88 83 ASN A O 1
ATOM 646 N N . TRP A 1 84 ? -0.531 -7.867 -6.321 1.00 96.88 84 TRP A N 1
ATOM 647 C CA . TRP A 1 84 ? 0.114 -8.182 -5.045 1.00 96.88 84 TRP A CA 1
ATOM 648 C C . TRP A 1 84 ? 1.126 -7.117 -4.626 1.00 96.88 84 TRP A C 1
ATOM 650 O O . TRP A 1 84 ? 1.139 -6.715 -3.465 1.00 96.88 84 TRP A O 1
ATOM 660 N N . ALA A 1 85 ? 1.901 -6.577 -5.570 1.00 93.94 85 ALA A N 1
ATOM 661 C CA . ALA A 1 85 ? 2.779 -5.443 -5.310 1.00 93.94 85 ALA A CA 1
ATOM 662 C C . ALA A 1 85 ? 1.977 -4.211 -4.858 1.00 93.94 85 ALA A C 1
ATOM 664 O O . ALA A 1 85 ? 2.324 -3.596 -3.856 1.00 93.94 85 ALA A O 1
ATOM 665 N N . ILE A 1 86 ? 0.861 -3.887 -5.521 1.00 93.56 86 ILE A N 1
ATOM 666 C CA . ILE A 1 86 ? -0.028 -2.783 -5.117 1.00 93.56 86 ILE A CA 1
ATOM 667 C C . ILE A 1 86 ? -0.627 -3.008 -3.722 1.00 93.56 86 ILE A C 1
ATOM 669 O O . ILE A 1 86 ? -0.687 -2.064 -2.932 1.00 93.56 86 ILE A O 1
ATOM 673 N N . LEU A 1 87 ? -1.051 -4.233 -3.396 1.00 94.31 87 LEU A N 1
ATOM 674 C CA . LEU A 1 87 ? -1.537 -4.568 -2.055 1.00 94.31 87 LEU A CA 1
ATOM 675 C C . LEU A 1 87 ? -0.439 -4.386 -1.002 1.00 94.31 87 LEU A C 1
ATOM 677 O O . LEU A 1 87 ? -0.691 -3.758 0.023 1.00 94.31 87 LEU A O 1
ATOM 681 N N . GLU A 1 88 ? 0.785 -4.842 -1.271 1.00 92.75 88 GLU A N 1
ATOM 682 C CA . GLU A 1 88 ? 1.914 -4.681 -0.351 1.00 92.75 88 GLU A CA 1
ATOM 683 C C . GLU A 1 88 ? 2.313 -3.208 -0.163 1.00 92.75 88 GLU A C 1
ATOM 685 O O . GLU A 1 88 ? 2.571 -2.779 0.963 1.00 92.75 88 GLU A O 1
ATOM 690 N N . ILE A 1 89 ? 2.274 -2.406 -1.237 1.00 89.00 89 ILE A N 1
ATOM 691 C CA . ILE A 1 89 ? 2.442 -0.946 -1.176 1.00 89.00 89 ILE A CA 1
ATOM 692 C C . ILE A 1 89 ? 1.402 -0.344 -0.231 1.00 89.00 89 ILE A C 1
ATOM 694 O O . ILE A 1 89 ? 1.756 0.416 0.667 1.00 89.00 89 ILE A O 1
ATOM 698 N N . GLN A 1 90 ? 0.122 -0.685 -0.403 1.00 90.31 90 GLN A N 1
ATOM 699 C CA . GLN A 1 90 ? -0.954 -0.156 0.438 1.00 90.31 90 GLN A CA 1
ATOM 700 C C . GLN A 1 90 ? -0.826 -0.611 1.901 1.00 90.31 90 GLN A C 1
ATOM 702 O O . GLN A 1 90 ? -1.068 0.189 2.808 1.00 90.31 90 GLN A O 1
ATOM 707 N N . ARG A 1 91 ? -0.401 -1.862 2.126 1.00 91.19 91 ARG A N 1
ATOM 708 C CA . ARG A 1 91 ? -0.180 -2.459 3.448 1.00 91.19 91 ARG A CA 1
ATOM 709 C C . ARG A 1 91 ? 0.930 -1.743 4.223 1.00 91.19 91 ARG A C 1
ATOM 711 O O . ARG A 1 91 ? 0.708 -1.356 5.368 1.00 91.19 91 ARG A O 1
ATOM 718 N N . LEU A 1 92 ? 2.096 -1.530 3.605 1.00 83.94 92 LEU A N 1
ATOM 719 C CA . LEU A 1 92 ? 3.231 -0.850 4.244 1.00 83.94 92 LEU A CA 1
ATOM 720 C C . LEU A 1 92 ? 3.042 0.665 4.348 1.00 83.94 92 LEU A C 1
ATOM 722 O O . LEU A 1 92 ? 3.364 1.254 5.382 1.00 83.94 92 LEU A O 1
ATOM 726 N N . ALA A 1 93 ? 2.503 1.303 3.303 1.00 81.50 93 ALA A N 1
ATOM 727 C CA . ALA A 1 93 ? 2.239 2.738 3.322 1.00 81.50 93 ALA A CA 1
ATOM 728 C C . ALA A 1 93 ? 1.231 3.106 4.418 1.00 81.50 93 ALA A C 1
ATOM 730 O O . ALA A 1 93 ? 1.368 4.176 5.006 1.00 81.50 93 ALA A O 1
ATOM 731 N N . SER A 1 94 ? 0.250 2.227 4.692 1.00 79.81 94 SER A N 1
ATOM 732 C CA . SER A 1 94 ? -0.728 2.340 5.784 1.00 79.81 94 SER A CA 1
ATOM 733 C C . SER A 1 94 ? -1.233 3.779 5.958 1.00 79.81 94 SER A C 1
ATOM 735 O O . SER A 1 94 ? -1.158 4.350 7.047 1.00 79.81 94 SER A O 1
ATOM 737 N N . ILE A 1 95 ? -1.680 4.384 4.846 1.00 79.88 95 ILE A N 1
ATOM 738 C CA . ILE A 1 95 ? -1.910 5.837 4.725 1.00 79.88 95 ILE A CA 1
ATOM 739 C C . ILE A 1 95 ? -2.824 6.348 5.838 1.00 79.88 95 ILE A C 1
ATOM 741 O O . ILE A 1 95 ? -2.577 7.425 6.366 1.00 79.88 95 ILE A O 1
ATOM 745 N N . LEU A 1 96 ? -3.831 5.562 6.224 1.00 81.56 96 LEU A N 1
ATOM 746 C CA . LEU A 1 96 ? -4.569 5.720 7.473 1.00 81.56 96 LEU A CA 1
ATOM 747 C C . LEU A 1 96 ? -4.050 4.688 8.483 1.00 81.56 96 LEU A C 1
ATOM 749 O O . LEU A 1 96 ? -4.180 3.487 8.247 1.00 81.56 96 LEU A O 1
ATOM 753 N N . ASN A 1 97 ? -3.485 5.160 9.599 1.00 76.31 97 ASN A N 1
ATOM 754 C CA . ASN A 1 97 ? -3.197 4.321 10.768 1.00 76.31 97 ASN A CA 1
ATOM 755 C C . ASN A 1 97 ? -4.530 3.935 11.424 1.00 76.31 97 ASN A C 1
ATOM 757 O O . ASN A 1 97 ? -5.026 2.815 11.298 1.00 76.31 97 ASN A O 1
ATOM 761 N N . LEU A 1 98 ? -5.180 4.940 12.008 1.00 82.00 98 LEU A N 1
ATOM 762 C CA . LEU A 1 98 ? -6.526 4.851 12.548 1.00 82.00 98 LEU A CA 1
ATOM 763 C C . LEU A 1 98 ? -7.557 5.031 11.435 1.00 82.00 98 LEU A C 1
ATOM 765 O O . LEU A 1 98 ? -7.477 5.953 10.620 1.00 82.00 98 LEU A O 1
ATOM 769 N N . ASN A 1 99 ? -8.594 4.197 11.454 1.00 84.06 99 ASN A N 1
ATOM 770 C CA . ASN A 1 99 ? -9.793 4.431 10.661 1.00 84.06 99 ASN A CA 1
ATOM 771 C C . ASN A 1 99 ? -10.544 5.682 11.173 1.00 84.06 99 ASN A C 1
ATOM 773 O O . ASN A 1 99 ? -10.318 6.187 12.276 1.00 84.06 99 ASN A O 1
ATOM 777 N N . LEU A 1 100 ? -11.485 6.182 10.375 1.00 87.75 100 LEU A N 1
ATOM 778 C CA . LEU A 1 100 ? -12.378 7.267 10.769 1.00 87.75 100 LEU A CA 1
ATOM 779 C C . LEU A 1 100 ? -13.219 6.857 11.983 1.00 87.75 100 LEU A C 1
ATOM 781 O O . LEU A 1 100 ? -13.966 5.876 11.922 1.00 87.75 100 LEU A O 1
ATOM 785 N N . TRP A 1 101 ? -13.143 7.663 13.045 1.00 89.94 101 TRP A N 1
ATOM 786 C CA . TRP A 1 101 ? -13.927 7.500 14.267 1.00 89.94 101 TRP A CA 1
ATOM 787 C C . TRP A 1 101 ? -15.420 7.296 13.981 1.00 89.94 101 TRP A C 1
ATOM 789 O O . TRP A 1 101 ? -16.026 7.939 13.115 1.00 89.94 101 TRP A O 1
ATOM 799 N N . ARG A 1 102 ? -16.017 6.377 14.738 1.00 90.81 102 ARG A N 1
ATOM 800 C CA . ARG A 1 102 ? -17.442 6.040 14.740 1.00 90.81 102 ARG A CA 1
ATOM 801 C C . A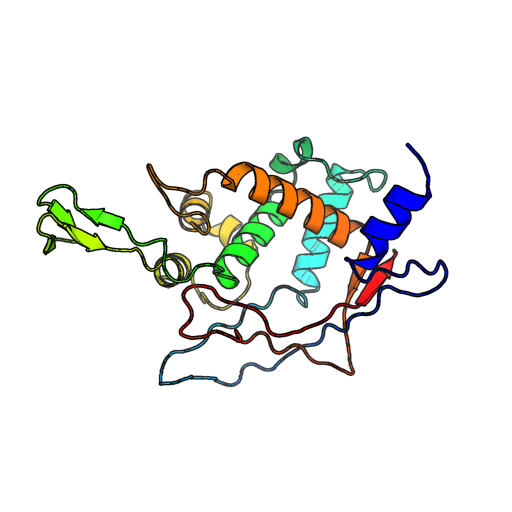RG A 1 102 ? -17.991 6.219 16.153 1.00 90.81 102 ARG A C 1
ATOM 803 O O . ARG A 1 102 ? -17.234 6.240 17.116 1.00 90.81 102 ARG A O 1
ATOM 810 N N . LYS A 1 103 ? -19.310 6.332 16.274 1.00 94.44 103 LYS A N 1
ATOM 811 C CA . LYS A 1 103 ? -20.025 6.385 17.554 1.00 94.44 103 LYS A CA 1
ATOM 812 C C . LYS A 1 103 ? -20.974 5.191 17.622 1.00 94.44 103 LYS A C 1
ATOM 814 O O . LYS A 1 103 ? -21.631 4.900 16.623 1.00 94.44 103 LYS A O 1
ATOM 819 N N . THR A 1 104 ? -21.029 4.489 18.749 1.00 95.31 104 THR A N 1
ATOM 820 C CA . THR A 1 104 ? -22.009 3.413 18.960 1.00 95.31 104 THR A CA 1
ATOM 821 C C . THR A 1 104 ? -23.422 4.000 19.061 1.00 95.31 104 THR A C 1
ATOM 823 O O . THR A 1 104 ? -23.640 5.008 19.730 1.00 95.31 104 THR A O 1
ATOM 826 N N . GLU A 1 105 ? -24.395 3.396 18.374 1.00 95.56 105 GLU A N 1
ATOM 827 C CA . GLU A 1 105 ? -25.810 3.829 18.406 1.00 95.56 105 GLU A CA 1
ATOM 828 C C . GLU A 1 105 ? -26.593 3.189 19.565 1.00 95.56 105 GLU A C 1
ATOM 830 O O . GLU A 1 105 ? -27.610 3.713 20.015 1.00 95.56 105 GLU A O 1
ATOM 835 N N . LYS A 1 106 ? -26.115 2.040 20.048 1.00 96.75 106 LYS A N 1
ATOM 836 C CA . LYS A 1 106 ? -26.667 1.261 21.157 1.00 96.75 106 LYS A CA 1
ATOM 837 C C . LYS A 1 106 ? -25.546 0.500 21.855 1.00 96.75 106 LYS A C 1
ATOM 839 O O . LYS A 1 106 ? -24.491 0.294 21.249 1.00 96.75 106 LYS A O 1
ATOM 844 N N . ASP A 1 107 ? -25.815 0.042 23.071 1.00 97.44 107 ASP A N 1
ATOM 845 C CA . ASP A 1 107 ? -24.933 -0.849 23.820 1.00 97.44 107 ASP A CA 1
ATOM 846 C C . ASP A 1 107 ? -24.600 -2.095 22.984 1.00 97.44 107 ASP A C 1
ATOM 848 O O . ASP A 1 107 ? -25.471 -2.696 22.340 1.00 97.44 107 ASP A O 1
ATOM 852 N N . CYS A 1 108 ? -23.324 -2.466 22.953 1.00 96.25 108 CYS A N 1
ATOM 853 C CA . CYS A 1 108 ? -22.826 -3.593 22.174 1.00 96.25 108 CYS A CA 1
ATOM 854 C C . CYS A 1 108 ? -21.625 -4.265 22.851 1.00 96.25 108 CYS A C 1
ATOM 856 O O . CYS A 1 108 ? -21.128 -3.803 23.875 1.00 96.25 108 CYS A O 1
ATOM 858 N N . VAL A 1 109 ? -21.158 -5.375 22.275 1.00 96.38 109 VAL A N 1
ATOM 859 C CA . VAL A 1 109 ? -19.955 -6.081 22.731 1.00 96.38 109 VAL A CA 1
ATOM 860 C C . VAL A 1 109 ? -18.915 -6.045 21.617 1.00 96.38 109 VAL A C 1
ATOM 862 O O . VAL A 1 109 ? -19.206 -6.446 20.490 1.00 96.38 109 VAL A O 1
ATOM 865 N N . ILE A 1 110 ? -17.705 -5.575 21.924 1.00 91.75 110 ILE A N 1
ATOM 866 C CA . ILE A 1 110 ? -16.572 -5.510 20.991 1.00 91.75 110 ILE A CA 1
ATOM 867 C C . ILE A 1 110 ? -15.388 -6.228 21.638 1.00 91.75 110 ILE A C 1
ATOM 869 O O . ILE A 1 110 ? -14.963 -5.859 22.728 1.00 91.75 110 ILE A O 1
ATOM 873 N N . GLY A 1 111 ? -14.871 -7.283 20.999 1.00 87.50 111 GLY A N 1
ATOM 874 C CA . GLY A 1 111 ? -13.732 -8.053 21.527 1.00 87.50 111 GLY A CA 1
ATOM 875 C C . GLY A 1 111 ? -13.982 -8.730 22.885 1.00 87.50 111 GLY A C 1
ATOM 876 O O . GLY A 1 111 ? -13.031 -9.014 23.600 1.00 87.50 111 GLY A O 1
ATOM 877 N N . GLY A 1 112 ? -15.247 -8.955 23.261 1.00 93.31 112 GLY A N 1
ATOM 878 C CA . GLY A 1 112 ? -15.644 -9.443 24.590 1.00 93.31 112 GLY A CA 1
ATOM 879 C C . GLY A 1 112 ? -15.909 -8.342 25.627 1.00 93.31 112 GLY A C 1
ATOM 880 O O . GLY A 1 112 ? -16.462 -8.632 26.683 1.00 93.31 112 GLY A O 1
ATOM 881 N N . CYS A 1 113 ? -15.594 -7.080 25.324 1.00 94.81 113 CYS A N 1
ATOM 882 C CA . CYS A 1 113 ? -15.847 -5.939 26.202 1.00 94.81 113 CYS A CA 1
ATOM 883 C C . CYS A 1 113 ? -17.225 -5.320 25.938 1.00 94.81 113 CYS A C 1
ATOM 885 O O . CYS A 1 113 ? -17.580 -5.068 24.785 1.00 94.81 113 CYS A O 1
ATOM 887 N N . ASN A 1 114 ? -17.976 -5.012 26.999 1.00 96.88 114 ASN A N 1
ATOM 888 C CA . ASN A 1 114 ? -19.211 -4.230 26.904 1.00 96.88 114 ASN A CA 1
ATOM 889 C C . ASN A 1 114 ? -18.881 -2.765 26.579 1.00 96.88 114 ASN A C 1
ATOM 891 O O . ASN A 1 114 ? -18.108 -2.127 27.294 1.00 96.88 114 ASN A O 1
ATOM 895 N N . VAL A 1 115 ? -19.488 -2.230 25.523 1.00 96.56 115 VAL A N 1
ATOM 896 C CA . VAL A 1 115 ? -19.312 -0.855 25.047 1.00 96.56 115 VAL A CA 1
ATOM 897 C C . VAL A 1 115 ? -20.678 -0.158 25.071 1.00 96.56 115 VAL A C 1
ATOM 899 O O . VAL A 1 115 ? -21.564 -0.561 24.312 1.00 96.56 115 VAL A O 1
ATOM 902 N N . PRO A 1 116 ? -20.883 0.861 25.927 1.00 97.56 116 PRO A N 1
ATOM 903 C CA . PRO A 1 116 ? -22.142 1.601 25.995 1.00 97.56 116 PRO A CA 1
ATOM 904 C C . PRO A 1 116 ? -22.517 2.306 24.687 1.00 97.56 116 PRO A C 1
ATOM 906 O O . PRO A 1 116 ? -21.678 2.575 23.820 1.00 97.56 116 PRO A O 1
ATOM 909 N N . SER A 1 117 ? -23.791 2.671 24.561 1.00 97.38 117 SER A N 1
ATOM 910 C CA . SER A 1 117 ? -24.257 3.600 23.537 1.00 97.38 117 SER A CA 1
ATOM 911 C C . SER A 1 117 ? -23.563 4.957 23.662 1.00 97.38 117 SER A C 1
ATOM 913 O O . SER A 1 117 ? -23.344 5.486 24.751 1.00 97.38 117 SER A O 1
ATOM 915 N N . GLY A 1 118 ? -23.225 5.546 22.522 1.00 95.19 118 GLY A N 1
ATOM 916 C CA . GLY A 1 118 ? -22.586 6.847 22.427 1.00 95.19 118 GLY A CA 1
ATOM 917 C C . GLY A 1 118 ? -21.066 6.863 22.605 1.00 95.19 118 GLY A C 1
ATOM 918 O O . GLY A 1 118 ? -20.473 7.930 22.430 1.00 95.19 118 GLY A O 1
ATOM 919 N N . THR A 1 119 ? -20.423 5.728 22.881 1.00 96.25 119 THR A N 1
ATOM 920 C CA . THR A 1 119 ? -18.960 5.606 22.933 1.00 96.25 119 THR A CA 1
ATOM 921 C C . THR A 1 119 ? -18.333 5.826 21.552 1.00 96.25 119 THR A C 1
ATOM 923 O O . THR A 1 119 ? -18.807 5.304 20.539 1.00 96.25 119 THR A O 1
ATOM 926 N N . ALA A 1 120 ? -17.245 6.600 21.508 1.00 94.50 120 ALA A N 1
ATOM 927 C CA . ALA A 1 120 ? -16.422 6.755 20.315 1.00 94.50 120 ALA A CA 1
ATOM 928 C C . ALA A 1 120 ? -15.509 5.532 20.141 1.00 94.50 120 ALA A C 1
ATOM 930 O O . ALA A 1 120 ? -14.808 5.140 21.071 1.00 94.50 120 ALA A O 1
ATOM 931 N N . VAL A 1 121 ? -15.514 4.937 18.951 1.00 92.38 121 VAL A N 1
ATOM 932 C CA . VAL A 1 121 ? -14.738 3.738 18.612 1.00 92.38 121 VAL A CA 1
ATOM 933 C C . VAL A 1 121 ? -14.043 3.914 17.265 1.00 92.38 121 VAL A C 1
ATOM 935 O O . VAL A 1 121 ? -14.546 4.596 16.370 1.00 92.38 121 VAL A O 1
ATOM 938 N N . THR A 1 122 ? -12.889 3.280 17.098 1.00 90.19 122 THR A N 1
ATOM 939 C CA . THR A 1 122 ? -12.164 3.216 15.826 1.00 90.19 122 THR A CA 1
ATOM 940 C C . THR A 1 122 ? -11.391 1.898 15.727 1.00 90.19 122 THR A C 1
ATOM 942 O O . THR A 1 122 ? -11.272 1.171 16.711 1.00 90.19 122 THR A O 1
ATOM 945 N N . ALA A 1 123 ? -10.914 1.572 14.528 1.00 87.81 123 ALA A N 1
ATOM 946 C CA . ALA A 1 123 ? -10.051 0.430 14.267 1.00 87.81 123 ALA A CA 1
ATOM 947 C C . ALA A 1 123 ? -8.657 0.934 13.885 1.00 87.81 123 ALA A C 1
ATOM 949 O O . ALA A 1 123 ? -8.531 1.757 12.977 1.00 87.81 123 ALA A O 1
ATOM 950 N N . GLU A 1 124 ? -7.629 0.415 14.549 1.00 86.31 124 GLU A N 1
ATOM 951 C CA . GLU A 1 124 ? -6.232 0.631 14.176 1.00 86.31 124 GLU A CA 1
ATOM 952 C C . GLU A 1 124 ? -5.895 -0.289 12.993 1.00 86.31 124 GLU A C 1
ATOM 954 O O . GLU A 1 124 ? -5.594 -1.473 13.155 1.00 86.31 124 GLU A O 1
ATOM 959 N N . LEU A 1 125 ? -6.022 0.249 11.777 1.00 86.62 125 LEU A N 1
ATOM 960 C CA . LEU A 1 125 ? -5.790 -0.483 10.533 1.00 86.62 125 LEU A CA 1
ATOM 961 C C . LEU A 1 125 ? -4.321 -0.887 10.409 1.00 86.62 125 LEU A C 1
ATOM 963 O O . LEU A 1 125 ? -4.041 -1.968 9.889 1.00 86.62 125 LEU A O 1
ATOM 967 N N . SER A 1 126 ? -3.396 -0.061 10.914 1.00 82.12 126 SER A N 1
ATOM 968 C CA . SER A 1 126 ? -1.968 -0.362 10.815 1.00 82.12 126 SER A CA 1
ATOM 969 C C . SER A 1 126 ? -1.599 -1.637 11.573 1.00 82.12 126 SER A C 1
ATOM 971 O O . SER A 1 126 ? -0.810 -2.418 11.049 1.00 82.12 126 SER A O 1
ATOM 973 N N . LEU A 1 127 ? -2.193 -1.897 12.748 1.00 86.94 127 LEU A N 1
ATOM 974 C CA . LEU A 1 127 ? -1.967 -3.128 13.516 1.00 86.94 127 LEU A CA 1
ATOM 975 C C . LEU A 1 127 ? -2.530 -4.362 12.800 1.00 86.94 127 LEU A C 1
ATOM 977 O O . LEU A 1 127 ? -1.854 -5.383 12.726 1.00 86.94 127 LEU A O 1
ATOM 981 N N . ILE A 1 128 ? -3.730 -4.263 12.215 1.00 89.88 128 ILE A N 1
ATOM 982 C CA . ILE A 1 128 ? -4.352 -5.368 11.460 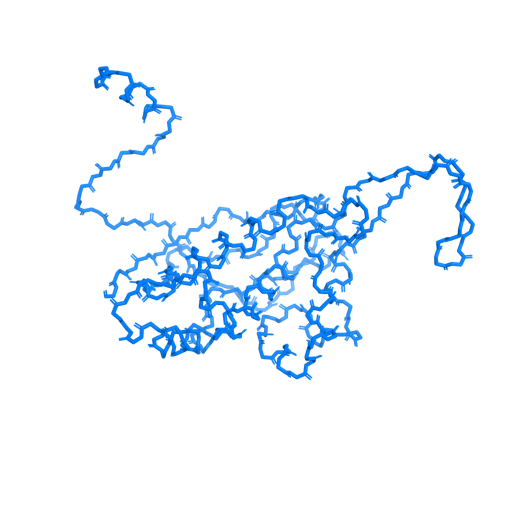1.00 89.88 128 ILE A CA 1
ATOM 983 C C . ILE A 1 128 ? -3.492 -5.745 10.243 1.00 89.88 128 ILE A C 1
ATOM 985 O O . ILE A 1 128 ? -3.266 -6.923 9.975 1.00 89.88 128 ILE A O 1
ATOM 989 N N . MET A 1 129 ? -2.977 -4.744 9.527 1.00 89.00 129 MET A N 1
ATOM 990 C CA . MET A 1 129 ? -2.155 -4.909 8.319 1.00 89.00 129 MET A CA 1
ATOM 991 C C . MET A 1 129 ? -0.682 -5.277 8.601 1.00 89.00 129 MET A C 1
ATOM 993 O O . MET A 1 129 ? 0.136 -5.343 7.680 1.00 89.00 129 MET A O 1
ATOM 997 N N . SER A 1 130 ? -0.331 -5.524 9.864 1.00 87.44 130 SER A N 1
ATOM 998 C CA . SER A 1 130 ? 1.015 -5.912 10.305 1.00 87.44 130 SER A CA 1
ATOM 999 C C . SER A 1 130 ? 1.035 -7.037 11.331 1.00 87.44 130 SER A C 1
ATOM 1001 O O . SER A 1 130 ? 2.091 -7.295 11.896 1.00 87.44 130 SER A O 1
ATOM 1003 N N . ASP A 1 131 ? -0.114 -7.628 11.653 1.00 91.25 131 ASP A N 1
ATOM 1004 C CA . ASP A 1 131 ? -0.203 -8.713 12.627 1.00 91.25 131 ASP A CA 1
ATOM 1005 C C . ASP A 1 131 ? 0.694 -9.869 12.158 1.00 91.25 131 ASP A C 1
ATOM 1007 O O . ASP A 1 131 ? 0.426 -10.497 11.128 1.00 91.25 131 ASP A O 1
ATOM 1011 N N . GLU A 1 132 ? 1.779 -10.117 12.897 1.00 92.00 132 GLU A N 1
ATOM 1012 C CA . GLU A 1 132 ? 2.824 -11.099 12.574 1.00 92.00 132 GLU A CA 1
ATOM 1013 C C . GLU A 1 132 ? 2.269 -12.518 12.428 1.00 92.00 132 GLU A C 1
ATOM 1015 O O . GLU A 1 132 ? 2.833 -13.335 11.703 1.00 92.00 132 GLU A O 1
ATOM 1020 N N . LYS A 1 133 ? 1.104 -12.791 13.032 1.00 92.38 133 LYS A N 1
ATOM 1021 C CA . LYS A 1 133 ? 0.352 -14.036 12.848 1.00 92.38 133 LYS A CA 1
ATOM 1022 C C . LYS A 1 133 ? -0.032 -14.297 11.385 1.00 92.38 133 LYS A C 1
ATOM 1024 O 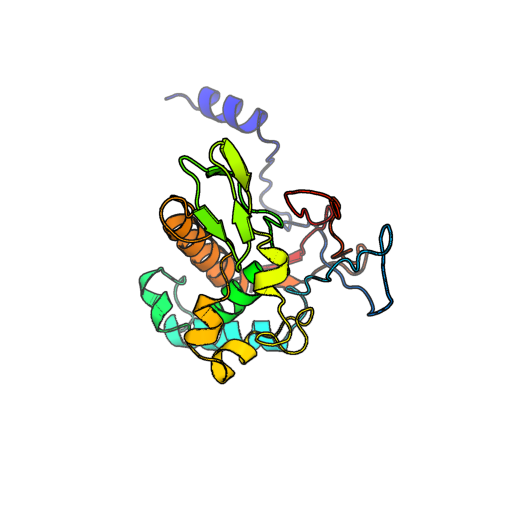O . LYS A 1 133 ? -0.227 -15.451 11.005 1.00 92.38 133 LYS A O 1
ATOM 1029 N N . TYR A 1 134 ? -0.196 -13.245 10.583 1.00 92.75 134 TYR A N 1
ATOM 1030 C CA . TYR A 1 134 ? -0.567 -13.328 9.166 1.00 92.75 134 TYR A CA 1
ATOM 1031 C C . TYR A 1 134 ? 0.517 -12.757 8.241 1.00 92.75 134 TYR A C 1
ATOM 1033 O O . TYR A 1 134 ? 0.668 -13.227 7.115 1.00 92.75 134 TYR A O 1
ATOM 1041 N N . PHE A 1 135 ? 1.278 -11.762 8.701 1.00 91.94 135 PHE A N 1
ATOM 1042 C CA . PHE A 1 135 ? 2.311 -11.075 7.929 1.00 91.94 135 PHE A CA 1
ATOM 1043 C C . PHE A 1 135 ? 3.698 -11.336 8.524 1.00 91.94 135 PHE A C 1
ATOM 1045 O O . PHE A 1 135 ? 4.244 -10.498 9.233 1.00 91.94 135 PHE A O 1
ATOM 1052 N N . GLU A 1 136 ? 4.291 -12.486 8.193 1.00 91.06 136 GLU A N 1
ATOM 1053 C CA . GLU A 1 136 ? 5.685 -12.800 8.538 1.00 91.06 136 GLU A CA 1
ATOM 1054 C C . GLU A 1 136 ? 6.626 -11.678 8.061 1.00 91.06 136 GLU A C 1
ATOM 1056 O O . GLU A 1 136 ? 6.542 -11.261 6.901 1.00 91.06 136 GLU A O 1
ATOM 1061 N N . ASN A 1 137 ? 7.514 -11.186 8.932 1.00 87.12 137 ASN A N 1
ATOM 1062 C CA . ASN A 1 137 ? 8.355 -10.008 8.677 1.00 87.12 137 ASN A CA 1
ATOM 1063 C C . ASN A 1 137 ? 7.508 -8.825 8.144 1.00 87.12 137 ASN A C 1
ATOM 1065 O O . ASN A 1 137 ? 7.610 -8.468 6.961 1.00 87.12 137 ASN A O 1
ATOM 1069 N N . PRO A 1 138 ? 6.621 -8.232 8.969 1.00 86.12 138 PRO A N 1
ATOM 1070 C CA . PRO A 1 138 ? 5.566 -7.333 8.496 1.00 86.12 138 PRO A CA 1
ATOM 1071 C C . PRO A 1 138 ? 6.095 -6.008 7.940 1.00 86.12 138 PRO A C 1
ATOM 1073 O O . PRO A 1 138 ? 5.368 -5.328 7.218 1.00 86.12 138 PRO A O 1
ATOM 1076 N N . GLU A 1 139 ? 7.338 -5.638 8.237 1.00 81.19 139 GLU A N 1
ATOM 1077 C CA . GLU A 1 139 ? 7.995 -4.430 7.719 1.00 81.19 139 GLU A CA 1
ATOM 1078 C C . GLU A 1 139 ? 8.691 -4.658 6.371 1.00 81.19 139 GLU A C 1
ATOM 1080 O O . GLU A 1 139 ? 8.954 -3.714 5.628 1.00 81.19 139 GLU A O 1
ATOM 1085 N N . LYS A 1 140 ? 8.960 -5.919 6.013 1.00 83.94 140 LYS A N 1
ATOM 1086 C CA . LYS A 1 140 ? 9.573 -6.260 4.732 1.00 83.94 140 LYS A CA 1
ATOM 1087 C C . LYS A 1 140 ? 8.544 -6.127 3.611 1.00 83.94 140 LYS A C 1
ATOM 1089 O O . LYS A 1 140 ? 7.474 -6.734 3.666 1.00 83.94 140 LYS A O 1
ATOM 1094 N N . PHE A 1 141 ? 8.909 -5.396 2.562 1.00 85.50 141 PHE A N 1
ATOM 1095 C CA . PHE A 1 141 ? 8.192 -5.412 1.291 1.00 85.50 141 PHE A CA 1
ATOM 1096 C C . PHE A 1 141 ? 8.410 -6.764 0.604 1.00 85.50 141 PHE A C 1
ATOM 1098 O O . PHE A 1 141 ? 9.521 -7.089 0.191 1.00 85.50 141 PHE A O 1
ATOM 1105 N N . ASP A 1 142 ? 7.356 -7.573 0.541 1.00 89.81 142 ASP A N 1
ATOM 1106 C CA . ASP A 1 142 ? 7.377 -8.898 -0.081 1.00 89.81 142 ASP A CA 1
ATOM 1107 C C . ASP A 1 142 ? 6.042 -9.153 -0.801 1.00 89.81 142 ASP A C 1
ATOM 1109 O O . ASP A 1 142 ? 5.094 -9.626 -0.176 1.00 89.81 142 ASP A O 1
ATOM 1113 N N . PRO A 1 143 ? 5.929 -8.846 -2.107 1.00 92.56 143 PRO A N 1
ATOM 1114 C CA . PRO A 1 143 ? 4.746 -9.185 -2.899 1.00 92.56 143 PRO A CA 1
ATOM 1115 C C . PRO A 1 143 ? 4.545 -10.696 -3.100 1.00 92.56 143 PRO A C 1
ATOM 1117 O O . PRO A 1 143 ? 3.419 -11.135 -3.328 1.00 92.56 143 PRO A O 1
ATOM 1120 N N . ASP A 1 144 ? 5.598 -11.513 -2.984 1.00 94.25 144 ASP A N 1
ATOM 1121 C CA . ASP A 1 144 ? 5.494 -12.971 -3.119 1.00 94.25 144 ASP A CA 1
ATOM 1122 C C . ASP A 1 144 ? 4.730 -13.593 -1.924 1.00 94.25 144 ASP A C 1
ATOM 1124 O O . ASP A 1 144 ? 4.273 -14.737 -2.001 1.00 94.25 144 ASP A O 1
ATOM 1128 N N . ARG A 1 145 ? 4.525 -12.858 -0.813 1.00 94.62 145 ARG A N 1
ATOM 1129 C CA . ARG A 1 145 ? 3.736 -13.339 0.342 1.00 94.62 145 ARG A CA 1
ATOM 1130 C C . ARG A 1 145 ? 2.291 -13.693 -0.022 1.00 94.62 145 ARG A C 1
ATOM 1132 O O . ARG A 1 145 ? 1.724 -14.600 0.583 1.00 94.62 145 ARG A O 1
ATOM 1139 N N . TYR A 1 146 ? 1.700 -13.017 -1.009 1.00 95.81 146 TYR A N 1
ATOM 1140 C CA . TYR A 1 146 ? 0.309 -13.240 -1.424 1.00 95.81 146 TYR A CA 1
ATOM 1141 C C . TYR A 1 146 ? 0.141 -14.470 -2.321 1.00 95.81 146 TYR A C 1
ATOM 1143 O O . TYR A 1 146 ? -0.933 -15.065 -2.324 1.00 95.81 146 TYR A O 1
ATOM 1151 N N . GLU A 1 147 ? 1.202 -14.915 -3.000 1.00 95.19 147 GLU A N 1
ATOM 1152 C CA . GLU A 1 147 ? 1.221 -16.224 -3.661 1.00 95.19 147 GLU A CA 1
ATOM 1153 C C . GLU A 1 147 ? 1.132 -17.349 -2.617 1.00 95.19 147 GLU A C 1
ATOM 1155 O O . GLU A 1 147 ? 0.339 -18.277 -2.755 1.00 95.19 147 GLU A O 1
ATOM 1160 N N . ARG A 1 148 ? 1.893 -17.217 -1.520 1.00 94.38 148 ARG A N 1
ATOM 1161 C CA . ARG A 1 148 ? 1.956 -18.206 -0.429 1.00 94.38 148 ARG A CA 1
ATOM 1162 C C . ARG A 1 148 ? 0.711 -18.195 0.467 1.00 94.38 148 ARG A C 1
ATOM 1164 O O . ARG A 1 148 ? 0.238 -19.253 0.869 1.00 94.38 148 ARG A O 1
ATOM 1171 N N . GLY A 1 149 ? 0.192 -17.009 0.793 1.00 92.44 149 GLY A N 1
ATOM 1172 C CA . GLY A 1 149 ? -0.972 -16.821 1.671 1.00 92.44 149 GLY A CA 1
ATOM 1173 C C . GLY A 1 149 ? -2.332 -16.796 0.959 1.00 92.44 149 GLY A C 1
ATOM 1174 O O . GLY A 1 149 ? -3.369 -16.861 1.619 1.00 92.44 149 GLY A O 1
ATOM 1175 N N . GLY A 1 150 ? -2.348 -16.692 -0.372 1.00 94.38 150 GLY A N 1
ATOM 1176 C CA . GLY A 1 150 ? -3.557 -16.702 -1.190 1.00 94.38 150 GLY A CA 1
ATOM 1177 C C . GLY A 1 150 ? -4.570 -15.595 -0.862 1.00 94.38 150 GLY A C 1
ATOM 1178 O O . GLY A 1 150 ? -4.258 -14.548 -0.286 1.00 94.38 150 GLY A O 1
ATOM 1179 N N . LYS A 1 151 ? -5.836 -15.840 -1.233 1.00 92.38 151 LYS A N 1
ATOM 1180 C CA . LYS A 1 151 ? -6.932 -14.866 -1.069 1.00 92.38 151 LYS A CA 1
ATOM 1181 C C . LYS A 1 151 ? -7.237 -14.512 0.386 1.00 92.38 151 LYS A C 1
ATOM 1183 O O . LYS A 1 151 ? -7.652 -13.384 0.641 1.00 92.38 151 LYS A O 1
ATOM 1188 N N . ASP A 1 152 ? -6.981 -15.416 1.325 1.00 93.62 152 ASP A N 1
ATOM 1189 C CA . ASP A 1 152 ? -7.195 -15.171 2.754 1.00 93.62 152 ASP A CA 1
ATOM 1190 C C . ASP A 1 152 ? -6.202 -14.153 3.327 1.00 93.62 152 ASP A C 1
ATOM 1192 O O . ASP A 1 152 ? -6.526 -13.463 4.297 1.00 93.62 152 ASP A O 1
ATOM 1196 N N . LEU A 1 153 ? -5.007 -14.030 2.734 1.00 95.00 153 LEU A N 1
ATOM 1197 C CA . LEU A 1 153 ? -4.047 -12.983 3.080 1.00 95.00 153 LEU A CA 1
ATOM 1198 C C . LEU A 1 153 ? -4.373 -11.662 2.371 1.00 95.00 153 LEU A C 1
ATOM 1200 O O . LEU A 1 153 ? -4.350 -10.613 3.011 1.00 95.00 153 LEU A O 1
ATOM 1204 N N . GLU A 1 154 ? -4.757 -11.703 1.087 1.00 94.88 154 GLU A N 1
ATOM 1205 C CA . GLU A 1 154 ? -5.212 -10.507 0.353 1.00 94.88 154 GLU A CA 1
ATOM 1206 C C . GLU A 1 154 ? -6.373 -9.797 1.077 1.00 94.88 154 GLU A C 1
ATOM 1208 O O . GLU A 1 154 ? -6.364 -8.576 1.215 1.00 94.88 154 GLU A O 1
ATOM 1213 N N . GLN A 1 155 ? -7.349 -10.552 1.599 1.00 94.00 155 GLN A N 1
ATOM 1214 C CA . GLN A 1 155 ? -8.517 -10.006 2.309 1.00 94.00 155 GLN A CA 1
ATOM 1215 C C . GLN A 1 155 ? -8.193 -9.349 3.664 1.00 94.00 155 GLN A C 1
ATOM 1217 O O . GLN A 1 155 ? -9.035 -8.634 4.208 1.00 94.00 155 GLN A O 1
ATOM 1222 N N . ARG A 1 156 ? -6.990 -9.556 4.218 1.00 94.25 156 ARG A N 1
ATOM 1223 C CA . ARG A 1 156 ? -6.539 -8.913 5.471 1.00 94.25 156 ARG A CA 1
ATOM 1224 C C . ARG A 1 156 ? -5.948 -7.524 5.241 1.00 94.25 156 ARG A C 1
ATOM 1226 O O . ARG A 1 156 ? -5.817 -6.751 6.188 1.00 94.25 156 ARG A O 1
ATOM 1233 N N . VAL A 1 157 ? -5.628 -7.182 3.994 1.00 94.12 157 VAL A N 1
ATOM 1234 C CA . VAL A 1 157 ? -5.144 -5.856 3.604 1.00 94.12 157 VAL A CA 1
ATOM 1235 C C . VAL A 1 157 ? -6.353 -4.948 3.370 1.00 94.12 157 VAL A C 1
ATOM 1237 O O . VAL A 1 157 ? -6.968 -4.958 2.304 1.00 94.12 157 VAL A O 1
ATOM 1240 N N . ILE A 1 158 ? -6.708 -4.164 4.394 1.00 94.50 158 ILE A N 1
ATOM 1241 C CA . ILE A 1 158 ? -7.919 -3.318 4.442 1.00 94.50 158 ILE A CA 1
ATOM 1242 C C . ILE A 1 158 ? -7.625 -1.796 4.491 1.00 94.50 158 ILE A C 1
ATOM 1244 O O . ILE A 1 158 ? -8.172 -1.088 5.340 1.00 94.50 158 ILE A O 1
ATOM 1248 N N . PRO A 1 159 ? -6.815 -1.237 3.566 1.00 89.38 159 PRO A N 1
ATOM 1249 C CA . PRO A 1 159 ? -6.404 0.176 3.573 1.00 89.38 159 PRO A CA 1
ATOM 1250 C C . PRO A 1 159 ? -7.572 1.156 3.358 1.00 89.38 159 PRO A C 1
ATOM 1252 O O . PRO A 1 159 ? -7.447 2.346 3.634 1.00 89.38 159 PRO A O 1
ATOM 1255 N N . PHE A 1 160 ? -8.720 0.659 2.885 1.00 92.12 160 PHE A N 1
ATOM 1256 C CA . PHE A 1 160 ? -9.958 1.413 2.667 1.00 92.12 160 PHE A CA 1
ATOM 1257 C C . PHE A 1 160 ? -11.019 1.176 3.764 1.00 92.12 160 PHE A C 1
ATOM 1259 O O . PHE A 1 160 ? -12.148 1.664 3.656 1.00 92.12 160 PHE A O 1
ATOM 1266 N N . GLY A 1 161 ? -10.665 0.452 4.833 1.00 91.44 161 GLY A N 1
ATOM 1267 C CA . GLY A 1 161 ? -11.591 0.011 5.875 1.00 91.44 161 GLY A CA 1
ATOM 1268 C C . GLY A 1 161 ? -12.490 -1.152 5.435 1.00 91.44 161 GLY A C 1
ATOM 1269 O O . GLY A 1 161 ? -12.275 -1.766 4.396 1.00 91.44 161 GLY A O 1
ATOM 1270 N N . LEU A 1 162 ? -13.503 -1.470 6.250 1.00 91.38 162 LEU A N 1
ATOM 1271 C CA . LEU A 1 162 ? -14.412 -2.601 6.029 1.00 91.38 162 LEU A CA 1
ATOM 1272 C C . LEU A 1 162 ? -15.854 -2.261 6.452 1.00 91.38 162 LEU A C 1
ATOM 1274 O O . LEU A 1 162 ? -16.090 -1.416 7.320 1.00 91.38 162 LEU A O 1
ATOM 1278 N N . GLY A 1 163 ? -16.831 -2.957 5.863 1.00 91.50 163 GLY A N 1
ATOM 1279 C CA . GLY A 1 163 ? -18.243 -2.907 6.254 1.00 91.50 163 GLY A CA 1
ATOM 1280 C C . GLY A 1 163 ? -19.005 -1.684 5.728 1.00 91.50 163 GLY A C 1
ATOM 1281 O O . GLY A 1 163 ? -18.605 -1.048 4.759 1.00 91.50 163 GLY A O 1
ATOM 1282 N N . LYS A 1 164 ? -20.120 -1.329 6.388 1.00 90.62 164 LYS A N 1
ATOM 1283 C CA . LYS A 1 164 ? -21.082 -0.286 5.946 1.00 90.62 164 LYS A CA 1
ATOM 1284 C C . LYS A 1 164 ? -20.491 1.120 5.731 1.00 90.62 164 LYS A C 1
ATOM 1286 O O . LYS A 1 164 ? -21.196 2.006 5.258 1.00 90.62 164 LYS A O 1
ATOM 1291 N N . ARG A 1 165 ? -19.248 1.358 6.157 1.00 92.12 165 ARG A N 1
ATOM 1292 C CA . ARG A 1 165 ? -18.532 2.639 6.057 1.00 92.12 165 ARG A CA 1
ATOM 1293 C C . ARG A 1 165 ? -17.105 2.463 5.508 1.00 92.12 165 ARG A C 1
ATOM 1295 O O . ARG A 1 165 ? -16.236 3.267 5.845 1.00 92.12 165 ARG A O 1
ATOM 1302 N N . ALA A 1 166 ? -16.871 1.415 4.711 1.00 91.94 166 ALA A N 1
ATOM 1303 C CA . ALA A 1 166 ? -15.695 1.311 3.846 1.00 91.94 166 ALA A CA 1
ATOM 1304 C C . ALA A 1 166 ? -15.643 2.491 2.853 1.00 91.94 166 ALA A C 1
ATOM 1306 O O . ALA A 1 166 ? -16.653 3.165 2.622 1.00 91.94 166 ALA A O 1
ATOM 1307 N N . CYS A 1 167 ? -14.466 2.774 2.295 1.00 92.75 167 CYS A N 1
ATOM 1308 C CA . CYS A 1 167 ? -14.276 3.925 1.418 1.00 92.75 167 CYS A CA 1
ATOM 1309 C C . CYS A 1 167 ? -15.113 3.809 0.134 1.00 92.75 167 CYS A C 1
ATOM 1311 O O . CYS A 1 167 ? -14.879 2.938 -0.698 1.00 92.75 167 CYS A O 1
ATOM 1313 N N . ILE A 1 168 ? -16.027 4.760 -0.085 1.00 96.06 168 ILE A N 1
ATOM 1314 C CA . ILE A 1 168 ? -16.827 4.843 -1.319 1.00 96.06 168 ILE A CA 1
ATOM 1315 C C . ILE A 1 168 ? -15.960 5.010 -2.584 1.00 96.06 168 ILE A C 1
ATOM 1317 O O . ILE A 1 168 ? -16.371 4.620 -3.672 1.00 96.06 168 ILE A O 1
ATOM 1321 N N . GLY A 1 169 ? -14.746 5.551 -2.435 1.00 95.31 169 GLY A N 1
ATOM 1322 C CA . GLY A 1 169 ? -13.764 5.712 -3.509 1.00 95.31 169 GLY A CA 1
ATOM 1323 C C . GLY A 1 169 ? -12.836 4.512 -3.731 1.00 95.31 169 GLY A C 1
ATOM 1324 O O . GLY A 1 169 ? -11.975 4.600 -4.600 1.00 95.31 169 GLY A O 1
ATOM 1325 N N . GLU A 1 170 ? -12.972 3.407 -2.985 1.00 93.94 170 GLU A N 1
ATOM 1326 C CA . GLU A 1 170 ? -12.054 2.255 -3.057 1.00 93.94 170 GLU A CA 1
ATOM 1327 C C . GLU A 1 170 ? -11.867 1.725 -4.487 1.00 93.94 170 GLU A C 1
ATOM 1329 O O . GLU A 1 170 ? -10.735 1.538 -4.934 1.00 93.94 170 GLU A O 1
ATOM 1334 N N . SER A 1 171 ? -12.963 1.511 -5.220 1.00 95.31 171 SER A N 1
ATOM 1335 C CA . SER A 1 171 ? -12.917 0.977 -6.587 1.00 95.31 171 SER A CA 1
ATOM 1336 C C . SER A 1 171 ? -12.196 1.912 -7.560 1.00 95.31 171 SER A C 1
ATOM 1338 O O . SER A 1 171 ? -11.459 1.435 -8.421 1.00 95.31 171 SER A O 1
ATOM 1340 N N . LEU A 1 172 ? -12.377 3.230 -7.405 1.00 97.00 172 LEU A N 1
ATOM 1341 C CA . LEU A 1 172 ? -11.705 4.239 -8.225 1.00 97.00 172 LEU A CA 1
ATOM 1342 C C . LEU A 1 172 ? -10.214 4.304 -7.879 1.00 97.00 172 LEU A C 1
ATOM 1344 O O . LEU A 1 172 ? -9.382 4.131 -8.762 1.00 97.00 172 LEU A O 1
ATOM 1348 N N . ALA A 1 173 ? -9.870 4.421 -6.595 1.00 92.38 173 ALA A N 1
ATOM 1349 C CA . ALA A 1 173 ? -8.480 4.463 -6.144 1.00 92.38 173 ALA A CA 1
ATOM 1350 C C . ALA A 1 173 ? -7.703 3.195 -6.548 1.00 92.38 173 ALA A C 1
ATOM 1352 O O . ALA A 1 173 ? -6.579 3.279 -7.038 1.00 92.38 173 ALA A O 1
ATOM 1353 N N . LYS A 1 174 ? -8.306 2.002 -6.419 1.00 93.94 174 LYS A N 1
ATOM 1354 C CA . LYS A 1 174 ? -7.700 0.738 -6.880 1.00 93.94 174 LYS A CA 1
ATOM 1355 C C . LYS A 1 174 ? -7.545 0.660 -8.404 1.00 93.94 174 LYS A C 1
ATOM 1357 O O . LYS A 1 174 ? -6.684 -0.088 -8.865 1.00 93.94 174 LYS A O 1
ATOM 1362 N N . ALA A 1 175 ? -8.362 1.372 -9.180 1.00 96.12 175 ALA A N 1
ATOM 1363 C CA . ALA A 1 175 ? -8.232 1.463 -10.633 1.00 96.12 175 ALA A CA 1
ATOM 1364 C C . ALA A 1 175 ? -7.137 2.463 -11.042 1.00 96.12 175 ALA A C 1
ATOM 1366 O O . ALA A 1 175 ? -6.275 2.129 -11.852 1.00 96.12 175 ALA A O 1
ATOM 1367 N N . GLU A 1 176 ? -7.122 3.651 -10.436 1.00 95.50 176 GLU A N 1
ATOM 1368 C CA . GLU A 1 176 ? -6.118 4.694 -10.670 1.00 95.50 176 GLU A CA 1
ATOM 1369 C C . GLU A 1 176 ? -4.711 4.214 -10.305 1.00 95.50 176 GLU A C 1
ATOM 1371 O O . GLU A 1 176 ? -3.815 4.265 -11.143 1.00 95.50 176 GLU A O 1
ATOM 1376 N N . ILE A 1 177 ? -4.525 3.657 -9.102 1.00 93.06 177 ILE A N 1
ATOM 1377 C CA . ILE A 1 177 ? -3.227 3.134 -8.643 1.00 93.06 177 ILE A CA 1
ATOM 1378 C C . ILE A 1 177 ? -2.714 2.036 -9.587 1.00 93.06 177 ILE A C 1
ATOM 1380 O O . ILE A 1 177 ? -1.531 2.027 -9.925 1.00 93.06 177 ILE A O 1
ATOM 1384 N N . TYR A 1 178 ? -3.596 1.149 -10.062 1.00 96.19 178 TYR A N 1
ATOM 1385 C CA . TYR A 1 178 ? -3.242 0.098 -11.018 1.00 96.19 178 TYR A CA 1
ATOM 1386 C C . TYR A 1 178 ? -2.767 0.667 -12.362 1.00 96.19 178 TYR A C 1
ATOM 1388 O O . TYR A 1 178 ? -1.687 0.313 -12.838 1.00 96.19 178 TYR A O 1
ATOM 1396 N N . LEU A 1 179 ? -3.545 1.576 -12.958 1.00 95.88 179 LEU A N 1
ATOM 1397 C CA . LEU A 1 179 ? -3.220 2.175 -14.254 1.00 95.88 179 LEU A CA 1
ATOM 1398 C C . LEU A 1 179 ? -1.964 3.046 -14.189 1.00 95.88 179 LEU A C 1
ATOM 1400 O O . LEU A 1 179 ? -1.134 2.971 -15.095 1.00 95.88 179 LEU A O 1
ATOM 1404 N N . VAL A 1 180 ? -1.822 3.860 -13.141 1.00 92.75 180 VAL A N 1
ATOM 1405 C CA . VAL A 1 180 ? -0.684 4.769 -12.966 1.00 92.75 180 VAL A CA 1
ATOM 1406 C C . VAL A 1 180 ? 0.592 3.974 -12.715 1.00 92.75 180 VAL A C 1
ATOM 1408 O O . VAL A 1 180 ? 1.535 4.111 -13.490 1.00 92.75 180 VAL A O 1
ATOM 1411 N N . LEU A 1 181 ? 0.627 3.091 -11.707 1.00 91.69 181 LEU A N 1
ATOM 1412 C CA . LEU A 1 181 ? 1.845 2.336 -11.393 1.00 91.69 181 LEU A CA 1
ATOM 1413 C C . LEU A 1 181 ? 2.226 1.363 -12.512 1.00 91.69 181 LEU A C 1
ATOM 1415 O O . LEU A 1 181 ? 3.393 1.318 -12.895 1.00 91.69 181 LEU A O 1
ATOM 1419 N N . GLY A 1 182 ? 1.261 0.640 -13.090 1.00 93.12 182 GLY A N 1
ATOM 1420 C CA . GLY A 1 182 ? 1.527 -0.289 -14.188 1.00 93.12 182 GLY A CA 1
ATOM 1421 C C . GLY A 1 182 ? 2.115 0.410 -15.419 1.00 93.12 182 GLY A C 1
ATOM 1422 O O . GLY A 1 182 ? 3.156 -0.004 -15.932 1.00 93.12 182 GLY A O 1
ATOM 1423 N N . ASN A 1 183 ? 1.519 1.525 -15.861 1.00 94.06 183 ASN A N 1
ATOM 1424 C CA . ASN A 1 183 ? 2.053 2.274 -17.002 1.00 94.06 183 ASN A CA 1
ATOM 1425 C C . ASN A 1 183 ? 3.358 3.020 -16.670 1.00 94.06 183 ASN A C 1
ATOM 1427 O O . ASN A 1 183 ? 4.217 3.128 -17.545 1.00 94.06 183 ASN A O 1
ATOM 1431 N N . MET A 1 184 ? 3.561 3.488 -15.432 1.00 90.75 184 MET A N 1
ATOM 1432 C CA . MET A 1 184 ? 4.842 4.078 -15.023 1.00 90.75 184 MET A CA 1
ATOM 1433 C C . MET A 1 184 ? 5.977 3.045 -15.052 1.00 90.75 184 MET A C 1
ATOM 1435 O O . MET A 1 184 ? 6.999 3.292 -15.688 1.00 90.75 184 MET A O 1
ATOM 1439 N N . ILE A 1 185 ? 5.788 1.875 -14.433 1.00 90.62 185 ILE A N 1
ATOM 1440 C CA . ILE A 1 185 ? 6.799 0.804 -14.360 1.00 90.62 185 ILE A CA 1
ATOM 1441 C C . ILE A 1 185 ? 7.124 0.228 -15.749 1.00 90.62 185 ILE A C 1
ATOM 1443 O O . ILE A 1 185 ? 8.273 -0.144 -16.010 1.00 90.62 185 ILE A O 1
ATOM 1447 N N . SER A 1 186 ? 6.130 0.170 -16.642 1.00 90.88 186 SER A N 1
ATOM 1448 C CA . SER A 1 186 ? 6.296 -0.256 -18.037 1.00 90.88 186 SER A CA 1
ATOM 1449 C C . SER A 1 186 ? 7.142 0.728 -18.859 1.00 90.88 186 SER A C 1
ATOM 1451 O O . SER A 1 186 ? 8.058 0.303 -19.562 1.00 90.88 186 SER A O 1
ATOM 1453 N N . ARG A 1 187 ? 6.867 2.039 -18.765 1.00 89.81 187 ARG A N 1
ATOM 1454 C CA . ARG A 1 187 ? 7.457 3.058 -19.658 1.00 89.81 187 ARG A CA 1
ATOM 1455 C C . ARG A 1 187 ? 8.738 3.710 -19.144 1.00 89.81 187 ARG A C 1
ATOM 1457 O O . ARG A 1 187 ? 9.495 4.252 -19.947 1.00 89.81 187 ARG A O 1
ATOM 1464 N N . TYR A 1 188 ? 8.966 3.700 -17.834 1.00 88.31 188 TYR A N 1
ATOM 1465 C CA . TYR A 1 188 ? 10.082 4.407 -17.214 1.00 88.31 188 TYR A CA 1
ATOM 1466 C C . TYR A 1 188 ? 10.933 3.466 -16.372 1.00 88.31 188 TYR A C 1
ATOM 1468 O O . TYR A 1 188 ? 10.420 2.654 -15.601 1.00 88.31 188 TYR A O 1
ATOM 1476 N N . ASP A 1 189 ? 12.249 3.622 -16.472 1.00 85.81 189 ASP A N 1
ATOM 1477 C CA . ASP A 1 189 ? 13.162 3.284 -15.391 1.00 85.81 189 ASP A CA 1
ATOM 1478 C C . ASP A 1 189 ? 12.983 4.327 -14.289 1.00 85.81 189 ASP A C 1
ATOM 1480 O O . ASP A 1 189 ? 13.466 5.458 -14.378 1.00 85.81 189 ASP A O 1
ATOM 1484 N N . ILE A 1 190 ? 12.201 3.926 -13.283 1.00 81.50 190 ILE A N 1
ATOM 1485 C CA . ILE A 1 190 ? 12.043 4.638 -12.021 1.00 81.50 190 ILE A CA 1
ATOM 1486 C C . ILE A 1 190 ? 13.301 4.339 -11.217 1.00 81.50 190 ILE A C 1
ATOM 1488 O O . ILE A 1 190 ? 13.490 3.237 -10.706 1.00 81.50 190 ILE A O 1
ATOM 1492 N N . MET A 1 191 ? 14.181 5.321 -11.174 1.00 76.00 191 MET A N 1
ATOM 1493 C CA . MET A 1 191 ? 15.371 5.323 -10.346 1.00 76.00 191 MET A CA 1
ATOM 1494 C C . MET A 1 191 ? 15.199 6.402 -9.286 1.00 76.00 191 MET A C 1
ATOM 1496 O O . MET A 1 191 ? 14.230 7.175 -9.281 1.00 76.00 191 MET A O 1
ATOM 1500 N N . GLY A 1 192 ? 16.241 6.582 -8.496 1.00 71.12 192 GLY A N 1
ATOM 1501 C CA . GLY A 1 192 ? 16.548 7.944 -8.154 1.00 71.12 192 GLY A CA 1
ATOM 1502 C C . GLY A 1 192 ? 17.904 8.155 -7.555 1.00 71.12 192 GLY A C 1
ATOM 1503 O O . GLY A 1 192 ? 18.888 7.614 -8.051 1.00 71.12 192 GLY A O 1
ATOM 1504 N N . ASP A 1 193 ? 17.937 9.115 -6.650 1.00 70.38 193 ASP A N 1
ATOM 1505 C CA . ASP A 1 193 ? 19.002 10.076 -6.625 1.00 70.38 193 ASP A CA 1
ATOM 1506 C C . ASP A 1 193 ? 20.153 9.669 -5.730 1.00 70.38 193 ASP A C 1
ATOM 1508 O O . ASP A 1 193 ? 19.965 9.508 -4.522 1.00 70.38 193 ASP A O 1
ATOM 1512 N N . PRO A 1 194 ? 21.358 9.584 -6.309 1.00 73.25 194 PRO A N 1
ATOM 1513 C CA . PRO A 1 194 ? 22.577 9.484 -5.534 1.00 73.25 194 PRO A CA 1
ATOM 1514 C C . PRO A 1 194 ? 22.789 10.687 -4.598 1.00 73.25 194 PRO A C 1
ATOM 1516 O O . PRO A 1 194 ? 23.435 10.518 -3.568 1.00 73.25 194 PRO A O 1
ATOM 1519 N N . GLU A 1 195 ? 22.265 11.878 -4.926 1.00 74.06 195 GLU A N 1
ATOM 1520 C CA . GLU A 1 195 ? 22.465 13.104 -4.129 1.00 74.06 195 GLU A CA 1
ATOM 1521 C C . GLU A 1 195 ? 21.417 13.298 -3.007 1.00 74.06 195 GLU A C 1
ATOM 1523 O O . GLU A 1 195 ? 21.684 14.000 -2.029 1.00 74.06 195 GLU A O 1
ATOM 1528 N N . SER A 1 196 ? 20.254 12.639 -3.090 1.00 65.75 196 SER A N 1
ATOM 1529 C CA . SER A 1 196 ? 19.136 12.749 -2.141 1.00 65.75 196 SER A CA 1
ATOM 1530 C C . SER A 1 196 ? 18.574 11.363 -1.761 1.00 65.75 196 SER A C 1
ATOM 1532 O O . SER A 1 196 ? 17.560 10.906 -2.305 1.00 65.75 196 SER A O 1
ATOM 1534 N N . PRO A 1 197 ? 19.223 10.647 -0.820 1.00 65.62 197 PRO A N 1
ATOM 1535 C CA . PRO A 1 197 ? 18.735 9.364 -0.327 1.00 65.62 197 PRO A CA 1
ATOM 1536 C C . PRO A 1 197 ? 17.383 9.496 0.377 1.00 65.62 197 PRO A C 1
ATOM 1538 O O . PRO A 1 197 ? 17.156 10.425 1.156 1.00 65.62 197 PRO A O 1
ATOM 1541 N N . VAL A 1 198 ? 16.461 8.566 0.107 1.00 65.56 198 VAL A N 1
ATOM 1542 C CA . VAL A 1 198 ? 15.085 8.709 0.576 1.00 65.56 198 VAL A CA 1
ATOM 1543 C C . VAL A 1 198 ? 14.945 8.266 2.013 1.00 65.56 198 VAL A C 1
ATOM 1545 O O . VAL A 1 198 ? 15.062 7.094 2.363 1.00 65.56 198 VAL A O 1
ATOM 1548 N N . ASN A 1 199 ? 14.545 9.228 2.829 1.00 68.00 199 ASN A N 1
ATOM 1549 C CA . ASN A 1 199 ? 14.047 8.976 4.158 1.00 68.00 199 ASN A CA 1
ATOM 1550 C C . ASN A 1 199 ? 12.613 8.400 4.086 1.00 68.00 199 ASN A C 1
ATOM 1552 O O . ASN A 1 199 ? 11.633 9.148 4.008 1.00 68.00 199 ASN A O 1
ATOM 1556 N N . MET A 1 200 ? 12.495 7.065 4.123 1.00 65.62 200 MET A N 1
ATOM 1557 C CA . MET A 1 200 ? 11.206 6.345 4.114 1.00 65.62 200 MET A CA 1
ATOM 1558 C C . MET A 1 200 ? 10.430 6.429 5.445 1.00 65.62 200 MET A C 1
ATOM 1560 O O . MET A 1 200 ? 9.363 5.825 5.578 1.00 65.62 200 MET A O 1
ATOM 1564 N N . CYS A 1 201 ? 10.928 7.170 6.439 1.00 66.12 201 CYS A N 1
ATOM 1565 C CA . CYS A 1 201 ? 10.196 7.452 7.670 1.00 66.12 201 CYS A CA 1
ATOM 1566 C C . CYS A 1 201 ? 8.976 8.343 7.374 1.00 66.12 201 CYS A C 1
ATOM 1568 O O . CYS A 1 201 ? 8.996 9.183 6.473 1.00 66.12 201 CYS A O 1
ATOM 1570 N N . THR A 1 202 ? 7.902 8.194 8.152 1.00 68.19 202 THR A N 1
ATOM 1571 C CA . THR A 1 202 ? 6.760 9.116 8.066 1.00 68.19 202 THR A CA 1
ATOM 1572 C C . THR A 1 202 ? 7.091 10.440 8.764 1.00 68.19 202 THR A C 1
ATOM 1574 O O . THR A 1 202 ? 7.643 10.445 9.861 1.00 68.19 202 THR A O 1
ATOM 1577 N N . THR A 1 203 ? 6.707 11.564 8.157 1.00 67.69 203 THR A N 1
ATOM 1578 C CA . THR A 1 203 ? 6.734 12.904 8.785 1.00 67.69 203 THR A CA 1
ATOM 1579 C C . THR A 1 203 ? 5.699 13.045 9.902 1.00 67.69 203 THR A C 1
ATOM 1581 O O . THR A 1 203 ? 5.751 13.979 10.697 1.00 67.69 203 THR A O 1
ATOM 1584 N N . THR A 1 204 ? 4.750 12.112 9.966 1.00 67.75 204 THR A N 1
ATOM 1585 C CA . THR A 1 204 ? 3.649 12.068 10.927 1.00 67.75 204 THR A CA 1
ATOM 1586 C C . THR A 1 204 ? 3.597 10.687 11.600 1.00 67.75 204 THR A C 1
ATOM 1588 O O . THR A 1 204 ? 2.739 9.875 11.244 1.00 67.75 204 THR A O 1
ATOM 1591 N N . PRO A 1 205 ? 4.528 10.361 12.523 1.00 66.69 205 PRO A N 1
ATOM 1592 C CA . PRO A 1 205 ? 4.547 9.070 13.222 1.00 66.69 205 PRO A CA 1
ATOM 1593 C C . PRO A 1 205 ? 3.294 8.874 14.082 1.00 66.69 205 PRO A C 1
ATOM 1595 O O . PRO A 1 205 ? 2.560 7.910 13.878 1.00 66.69 205 PRO A O 1
ATOM 1598 N N . ASP A 1 206 ? 2.971 9.862 14.919 1.00 68.06 206 ASP A N 1
ATOM 1599 C CA . ASP A 1 206 ? 1.780 9.882 15.784 1.00 68.06 206 ASP A CA 1
ATOM 1600 C C . ASP A 1 206 ? 0.509 10.370 15.050 1.00 68.06 206 ASP A C 1
ATOM 1602 O O . ASP A 1 206 ? -0.524 10.666 15.652 1.00 68.06 206 ASP A O 1
ATOM 1606 N N . GLY A 1 207 ? 0.582 10.521 13.723 1.00 68.12 207 GLY A N 1
ATOM 1607 C CA . GLY A 1 207 ? -0.504 11.053 12.910 1.00 68.12 207 GLY A CA 1
ATOM 1608 C C . GLY A 1 207 ? -1.561 10.007 12.563 1.00 68.12 207 GLY A C 1
ATOM 1609 O O . GLY A 1 207 ? -1.253 8.860 12.239 1.00 68.12 207 GLY A O 1
ATOM 1610 N N . MET A 1 208 ? -2.825 10.441 12.500 1.00 72.12 208 MET A N 1
ATOM 1611 C CA . MET A 1 208 ? -3.911 9.631 11.929 1.00 72.12 208 MET A CA 1
ATOM 1612 C C . MET A 1 208 ? -3.601 9.191 10.490 1.00 72.12 208 MET A C 1
ATOM 1614 O O . MET A 1 208 ? -3.915 8.065 10.104 1.00 72.12 208 MET A O 1
ATOM 1618 N N . MET A 1 209 ? -2.976 10.082 9.712 1.00 74.50 209 MET A N 1
ATOM 1619 C CA . MET A 1 209 ? -2.448 9.775 8.389 1.00 74.50 209 MET A CA 1
ATOM 1620 C C . MET A 1 209 ? -0.924 9.709 8.415 1.00 74.50 209 MET A C 1
ATOM 1622 O O . MET A 1 209 ? -0.289 10.629 8.936 1.00 74.50 209 MET A O 1
ATOM 1626 N N . ARG A 1 210 ? -0.346 8.686 7.779 1.00 73.50 210 ARG A N 1
ATOM 1627 C CA . ARG A 1 210 ? 1.086 8.650 7.450 1.00 73.50 210 ARG A CA 1
ATOM 1628 C C . ARG A 1 210 ? 1.362 9.510 6.224 1.00 73.50 210 ARG A C 1
ATOM 1630 O O . ARG A 1 210 ? 0.571 9.540 5.281 1.00 73.50 210 ARG A O 1
ATOM 1637 N N . ARG A 1 211 ? 2.506 10.186 6.222 1.00 70.44 211 ARG A N 1
ATOM 1638 C CA . ARG A 1 211 ? 2.986 10.999 5.102 1.00 70.44 211 ARG A CA 1
ATOM 1639 C C . ARG A 1 211 ? 4.464 10.728 4.908 1.00 70.44 211 ARG A C 1
ATOM 1641 O O . ARG A 1 211 ? 5.237 10.926 5.840 1.00 70.44 211 ARG A O 1
ATOM 1648 N N . ALA A 1 212 ? 4.860 10.308 3.711 1.00 71.19 212 ALA A N 1
ATOM 1649 C CA . ALA A 1 212 ? 6.275 10.240 3.365 1.00 71.19 212 ALA A CA 1
ATOM 1650 C C . ALA A 1 212 ? 6.933 11.623 3.531 1.00 71.19 212 ALA A C 1
ATOM 1652 O O . ALA A 1 212 ? 6.252 12.652 3.480 1.00 71.19 212 ALA A O 1
ATOM 1653 N N . ASN A 1 213 ? 8.252 11.647 3.718 1.00 70.94 213 ASN A N 1
ATOM 1654 C CA . ASN A 1 213 ? 9.019 12.879 3.547 1.00 70.94 213 ASN A CA 1
ATOM 1655 C C . ASN A 1 213 ? 8.839 13.438 2.132 1.00 70.94 213 ASN A C 1
ATOM 1657 O O . ASN A 1 213 ? 8.430 12.715 1.219 1.00 70.94 213 ASN A O 1
ATOM 1661 N N . ASN A 1 214 ? 9.217 14.704 1.939 1.00 75.00 214 ASN A N 1
ATOM 1662 C CA . ASN A 1 214 ? 9.531 15.194 0.603 1.00 75.00 214 ASN A CA 1
ATOM 1663 C C . ASN A 1 214 ? 10.758 14.435 0.105 1.00 75.00 214 ASN A C 1
ATOM 1665 O O . ASN A 1 214 ? 11.905 14.800 0.353 1.00 75.00 214 ASN A O 1
ATOM 1669 N N . TYR A 1 215 ? 10.446 13.324 -0.541 1.00 71.75 215 TYR A N 1
ATOM 1670 C CA . TYR A 1 215 ? 11.239 12.723 -1.570 1.00 71.75 215 TYR A CA 1
ATOM 1671 C C . TYR A 1 215 ? 10.588 13.091 -2.919 1.00 71.75 215 TYR A C 1
ATOM 1673 O O . TYR A 1 215 ? 9.821 14.037 -3.054 1.00 71.75 215 TYR A O 1
ATOM 1681 N N . ASN A 1 216 ? 10.929 12.342 -3.944 1.00 76.62 216 ASN A N 1
ATOM 1682 C CA . ASN A 1 216 ? 11.784 12.859 -4.967 1.00 76.62 216 ASN A CA 1
ATOM 1683 C C . ASN A 1 216 ? 11.990 11.676 -5.960 1.00 76.62 216 ASN A C 1
ATOM 1685 O O . ASN A 1 216 ? 12.248 10.577 -5.494 1.00 76.62 216 ASN A O 1
ATOM 1689 N N . ILE A 1 217 ? 11.862 11.808 -7.293 1.00 76.88 217 ILE A N 1
ATOM 1690 C CA . ILE A 1 217 ? 12.003 10.712 -8.302 1.00 76.88 217 ILE A CA 1
ATOM 1691 C C . ILE A 1 217 ? 12.997 10.993 -9.461 1.00 76.88 217 ILE A C 1
ATOM 1693 O O . ILE A 1 217 ? 13.122 12.140 -9.871 1.00 76.88 217 ILE A O 1
ATOM 1697 N N . ILE A 1 218 ? 13.682 9.994 -10.052 1.00 81.62 218 ILE A N 1
ATOM 1698 C CA . ILE A 1 218 ? 14.245 10.130 -11.423 1.00 81.62 218 ILE A CA 1
ATOM 1699 C C . ILE A 1 218 ? 13.487 9.189 -12.363 1.00 81.62 218 ILE A C 1
ATOM 1701 O O . ILE A 1 218 ? 13.514 7.973 -12.191 1.00 81.62 218 ILE A O 1
ATOM 1705 N N . LEU A 1 219 ? 12.834 9.753 -13.383 1.00 84.62 219 LEU A N 1
ATOM 1706 C CA . LEU A 1 219 ? 12.133 8.993 -14.420 1.00 84.62 219 LEU A CA 1
ATOM 1707 C C . LEU A 1 219 ? 12.901 9.047 -15.742 1.00 84.62 219 LEU A C 1
ATOM 1709 O O . LEU A 1 219 ? 12.877 10.061 -16.444 1.00 84.62 219 LEU A O 1
ATOM 1713 N N . LYS A 1 220 ? 13.543 7.938 -16.117 1.00 85.69 220 LYS A N 1
ATOM 1714 C CA . LYS A 1 220 ? 14.159 7.782 -17.439 1.00 85.69 220 LYS A CA 1
ATOM 1715 C C . LYS A 1 220 ? 13.224 6.989 -18.348 1.00 85.69 220 LYS A C 1
ATOM 1717 O O . LYS A 1 220 ? 12.875 5.859 -18.031 1.00 85.69 220 LYS A O 1
ATOM 1722 N N . MET A 1 221 ? 12.804 7.578 -19.465 1.00 88.19 221 MET A N 1
ATOM 1723 C CA . MET A 1 221 ? 11.996 6.878 -20.471 1.00 88.19 221 MET A CA 1
ATOM 1724 C C . MET A 1 221 ? 12.801 5.734 -21.104 1.00 88.19 221 MET A C 1
ATOM 1726 O O . MET A 1 221 ? 13.997 5.900 -21.362 1.00 88.19 221 MET A O 1
ATOM 1730 N N . ARG A 1 222 ? 12.137 4.593 -21.305 1.00 76.44 222 ARG A N 1
ATOM 1731 C CA . ARG A 1 222 ? 12.675 3.389 -21.951 1.00 76.44 222 ARG A CA 1
ATOM 1732 C C . ARG A 1 222 ? 12.399 3.376 -23.453 1.00 76.44 222 ARG A C 1
ATOM 1734 O O . ARG A 1 222 ? 11.359 3.946 -23.851 1.00 76.44 222 ARG A O 1
#

Secondary structure (DSSP, 8-state):
--THHHHHHHTTTT----TT---B-------S---EETTEEPPP---S--HHHHHHHHHHHHHHHTTSS---GGGGGG-HHHHHHHHHHHHHH-SBSBPPPEE-SS-EEETTEEE-TT-EE--BHHHHTT-TTTSSSTTS--TTHHHHHHHHHHTT--TT--GGGS-TTHHHHHHHHHHHHHHHHHHEEEE--SSS----SBS-TTSSB--B-S---EEEE-

Organism: NCBI:txid51022

Foldseek 3Di:
DDPVVVVVVCVVPVDDDDPDDFPWWFEAADDDDFDDDVNDGFFFQDQFPPPVLLVLLQVQLCVQCVLPDADAPVCVVSRLSLLLSLLLNLLQQLQFQKDDKDFACAWDADPNDIDGGGDIDIDRLNCLSQVCVLQPVSRDRDSCSCVVNPPVSSVSSQSQHDDPRGNPCPVVVSRCSSRVVSRQSNFWDKDGDPVDYFDSGFPCRVDSGTDGDSDIIGTDTD

InterPro domains:
  IPR001128 Cytochrome P450 [PF00067] (48-217)
  IPR001128 Cytochrome P450 [PR00385] (84-95)
  IPR001128 Cytochrome P450 [PR00385] (158-167)
  IPR001128 Cytochrome P450 [PR00385] (167-178)
  IPR002401 Cytochrome P450, E-class, group I [PR00463] (83-101)
  IPR002401 Cytochrome P450, E-class, group I [PR00463] (124-148)
  IPR002401 Cytochrome P450, E-class, group I [PR00463] (157-167)
  IPR002401 Cytochrome P450, E-class, group I [PR00463] (167-190)
  IPR017972 Cytochrome P450, conserved site [PS00086] (160-169)
  IPR036396 Cytochrome P450 superfamily [G3DSA:1.10.630.10] (45-222)
  IPR036396 Cytochrome P450 superfamily [SSF48264] (52-222)
  IPR050182 Cytochrome P450 family 2 [PTHR24300] (54-199)